Protein AF-A0A935QAK5-F1 (afdb_monomer_lite)

Radius of gyration: 20.71 Å; chains: 1; bounding box: 56×35×57 Å

Structure (mmCIF, N/CA/C/O backbone):
data_AF-A0A935QAK5-F1
#
_entry.id   AF-A0A935QAK5-F1
#
loop_
_atom_site.group_PDB
_atom_site.id
_atom_site.type_symbol
_atom_site.label_atom_id
_atom_site.label_alt_id
_atom_site.label_comp_id
_atom_site.label_asym_id
_atom_site.label_entity_id
_atom_site.label_seq_id
_atom_site.pdbx_PDB_ins_code
_atom_site.Cartn_x
_atom_site.Cartn_y
_atom_site.Cartn_z
_atom_site.occupancy
_atom_site.B_iso_or_equiv
_atom_site.auth_seq_id
_atom_site.auth_comp_id
_atom_site.auth_asym_id
_atom_site.auth_atom_id
_atom_site.pdbx_PDB_model_num
ATOM 1 N N . MET A 1 1 ? -36.484 -0.974 19.501 1.00 40.94 1 MET A N 1
ATOM 2 C CA . MET A 1 1 ? -35.757 -1.362 18.276 1.00 40.94 1 MET A CA 1
ATOM 3 C C . MET A 1 1 ? -34.476 -0.551 18.261 1.00 40.94 1 MET A C 1
ATOM 5 O O . MET A 1 1 ? -34.493 0.562 17.758 1.00 40.94 1 MET A O 1
ATOM 9 N N . GLY A 1 2 ? -33.426 -1.028 18.934 1.00 49.69 2 GLY A N 1
ATOM 10 C CA . GLY A 1 2 ? -32.127 -0.358 18.879 1.00 49.69 2 GLY A CA 1
ATOM 11 C C . GLY A 1 2 ? -31.528 -0.624 17.506 1.00 49.69 2 GLY A C 1
ATOM 12 O O . GLY A 1 2 ? -31.343 -1.787 17.151 1.00 49.69 2 GLY A O 1
ATOM 13 N N . GLY A 1 3 ? -31.336 0.422 16.702 1.00 68.75 3 GLY A N 1
ATOM 14 C CA . GLY A 1 3 ? -30.530 0.312 15.490 1.00 68.75 3 GLY A CA 1
ATOM 15 C C . GLY A 1 3 ? -29.119 -0.131 15.873 1.00 68.75 3 GLY A C 1
ATOM 16 O O . GLY A 1 3 ? -28.668 0.176 16.974 1.00 68.75 3 GLY A O 1
ATOM 17 N N . GLY A 1 4 ? -28.452 -0.883 14.996 1.00 81.31 4 GLY A N 1
ATOM 18 C CA . GLY A 1 4 ? -27.045 -1.239 15.196 1.00 81.31 4 GLY A CA 1
ATOM 19 C C . GLY A 1 4 ? -26.142 -0.003 15.338 1.00 81.31 4 GLY A C 1
ATOM 20 O O . GLY A 1 4 ? -26.621 1.129 15.194 1.00 81.31 4 GLY A O 1
ATOM 21 N N . PRO A 1 5 ? -24.839 -0.206 15.593 1.00 88.00 5 PRO A N 1
ATOM 22 C CA . PRO A 1 5 ? -23.915 0.899 15.799 1.00 88.00 5 PRO A CA 1
ATOM 23 C C . PRO A 1 5 ? -23.922 1.861 14.616 1.00 88.00 5 PRO A C 1
ATOM 25 O O . PRO A 1 5 ? -24.095 1.460 13.459 1.00 88.00 5 PRO A O 1
ATOM 28 N N . ARG A 1 6 ? -23.710 3.145 14.903 1.00 91.06 6 ARG A N 1
ATOM 29 C CA . ARG A 1 6 ? -23.475 4.139 13.859 1.00 91.06 6 ARG A CA 1
ATOM 30 C C . ARG A 1 6 ? -22.142 3.822 13.197 1.00 91.06 6 ARG A C 1
ATOM 32 O O . ARG A 1 6 ? -21.117 3.744 13.868 1.00 91.06 6 ARG A O 1
ATOM 39 N N . LEU A 1 7 ? -22.160 3.663 11.882 1.00 89.94 7 LEU A N 1
ATOM 40 C CA . LEU A 1 7 ? -20.965 3.360 11.111 1.00 89.94 7 LEU A CA 1
ATOM 41 C C . LEU A 1 7 ? -20.481 4.620 10.394 1.00 89.94 7 LEU A C 1
ATOM 43 O O . LEU A 1 7 ? -21.252 5.242 9.667 1.00 89.94 7 LEU A O 1
ATOM 47 N N . LEU A 1 8 ? -19.214 4.974 10.591 1.00 88.44 8 LEU A N 1
ATOM 48 C CA . LEU A 1 8 ? -18.536 6.086 9.927 1.00 88.44 8 LEU A CA 1
ATOM 49 C C . LEU A 1 8 ? -17.381 5.501 9.114 1.00 88.44 8 LEU A C 1
ATOM 51 O O . LEU A 1 8 ? -16.387 5.054 9.683 1.00 88.44 8 LEU A O 1
ATOM 55 N N . PHE A 1 9 ? -17.511 5.451 7.790 1.00 85.75 9 PHE A N 1
ATOM 56 C CA . PHE A 1 9 ? -16.506 4.834 6.920 1.00 85.75 9 PHE A CA 1
ATOM 57 C C . PHE A 1 9 ? -15.920 5.860 5.962 1.00 85.75 9 PHE A C 1
ATOM 59 O O . PHE A 1 9 ? -16.555 6.184 4.963 1.00 85.75 9 PHE A O 1
ATOM 66 N N . GLU A 1 10 ? -14.690 6.309 6.235 1.00 79.25 10 GLU A N 1
ATOM 67 C CA . GLU A 1 10 ? -13.974 7.274 5.380 1.00 79.25 10 GLU A CA 1
ATOM 68 C C . GLU A 1 10 ? -14.806 8.544 5.109 1.00 79.25 10 GLU A C 1
ATOM 70 O O . GLU A 1 10 ? -14.797 9.087 4.003 1.00 79.25 10 GLU A O 1
ATOM 75 N N . GLU A 1 11 ? -15.557 8.995 6.120 1.00 73.88 11 GLU A N 1
ATOM 76 C CA . GLU A 1 11 ? -16.398 10.188 6.020 1.00 73.88 11 GLU A CA 1
ATOM 77 C C . GLU A 1 11 ? -15.536 11.440 5.778 1.00 73.88 11 GLU A C 1
ATOM 79 O O . GLU A 1 11 ? -14.464 11.581 6.374 1.00 73.88 11 GLU A O 1
ATOM 84 N N . PRO A 1 12 ? -15.990 12.375 4.924 1.00 68.56 12 PRO A N 1
ATOM 85 C CA . PRO A 1 12 ? -15.243 13.594 4.626 1.00 68.56 12 PRO A CA 1
ATOM 86 C C . PRO A 1 12 ? -15.207 14.569 5.810 1.00 68.56 12 PRO A C 1
ATOM 88 O O . PRO A 1 12 ? -14.335 15.436 5.861 1.00 68.56 12 PRO A O 1
ATOM 91 N N . GLU A 1 13 ? -16.153 14.453 6.744 1.00 79.38 13 GLU A N 1
ATOM 92 C CA . GLU A 1 13 ? -16.217 15.280 7.945 1.00 79.38 13 GLU A CA 1
ATOM 93 C C . GLU A 1 13 ? -15.750 14.492 9.177 1.00 79.38 13 GLU A C 1
ATOM 95 O O . GLU A 1 13 ? -16.129 13.329 9.338 1.00 79.38 13 GLU A O 1
ATOM 100 N N . PRO A 1 14 ? -14.963 15.109 10.081 1.00 83.69 14 PRO A N 1
ATOM 101 C CA . PRO A 1 14 ? -14.577 14.455 11.322 1.00 83.69 14 PRO A CA 1
ATOM 102 C C . PRO A 1 14 ? -15.788 14.136 12.197 1.00 83.69 14 PRO A C 1
ATOM 104 O O . PRO A 1 14 ? -16.770 14.883 12.202 1.00 83.69 14 PRO A O 1
ATOM 107 N N . TYR A 1 15 ? -15.686 13.066 12.987 1.00 89.12 15 TYR A N 1
ATOM 108 C CA . TYR A 1 15 ? -16.754 12.668 13.898 1.00 89.12 15 TYR A CA 1
ATOM 109 C C . TYR A 1 15 ? -17.200 13.812 14.818 1.00 89.12 15 TYR A C 1
ATOM 111 O O . TYR A 1 15 ? -16.395 14.524 15.424 1.00 89.12 15 TYR A O 1
ATOM 119 N N . ARG A 1 16 ? -18.521 13.953 14.935 1.00 89.62 16 ARG A N 1
ATOM 120 C CA . ARG A 1 16 ? -19.190 14.813 15.906 1.00 89.62 16 ARG A CA 1
ATOM 121 C C . ARG A 1 16 ? -20.216 13.965 16.656 1.00 89.62 16 ARG A C 1
ATOM 123 O O . ARG A 1 16 ? -21.066 13.373 15.984 1.00 89.62 16 ARG A O 1
ATOM 130 N N . PRO A 1 17 ? -20.159 13.923 17.999 1.00 90.25 17 PRO A N 1
ATOM 131 C CA . PRO A 1 17 ? -21.141 13.197 18.789 1.00 90.25 17 PRO A CA 1
ATOM 132 C C . PRO A 1 17 ? -22.566 13.652 18.480 1.00 90.25 17 PRO A C 1
ATOM 134 O O . PRO A 1 17 ? -22.862 14.851 18.485 1.00 90.25 17 PRO A O 1
ATOM 137 N N . GLU A 1 18 ? -23.447 12.691 18.223 1.00 91.00 18 GLU A N 1
ATOM 138 C CA . GLU A 1 18 ? -24.881 12.907 18.056 1.00 91.00 18 GLU A CA 1
ATOM 139 C C . GLU A 1 18 ? -25.669 12.334 19.241 1.00 91.00 18 GLU A C 1
ATOM 141 O O . GLU A 1 18 ? -25.240 11.362 19.870 1.00 91.00 18 GLU A O 1
ATOM 146 N N . PRO A 1 19 ? -26.859 12.887 19.548 1.00 90.75 19 PRO A N 1
ATOM 147 C CA . PRO A 1 19 ? -27.743 12.297 20.545 1.00 90.75 19 PRO A CA 1
ATOM 148 C C . PRO A 1 19 ? -28.003 10.808 20.265 1.00 90.75 19 PRO A C 1
ATOM 150 O O . PRO A 1 19 ? -28.460 10.444 19.181 1.00 90.75 19 PRO A O 1
ATOM 153 N N . GLY A 1 20 ? -27.734 9.961 21.262 1.00 88.00 20 GLY A N 1
ATOM 154 C CA . GLY A 1 20 ? -27.922 8.510 21.187 1.00 88.00 20 GLY A CA 1
ATOM 155 C C . GLY A 1 20 ? -26.693 7.711 20.740 1.00 88.00 20 GLY A C 1
ATOM 156 O O . GLY A 1 20 ? -26.777 6.485 20.734 1.00 88.00 20 GLY A O 1
ATOM 157 N N . ASP A 1 21 ? -25.565 8.355 20.407 1.00 90.88 21 ASP A N 1
ATOM 158 C CA . ASP A 1 21 ? -24.312 7.652 20.078 1.00 90.88 21 ASP A CA 1
ATOM 159 C C . ASP A 1 21 ? -23.815 6.774 21.238 1.00 90.88 21 ASP A C 1
ATOM 161 O O . ASP A 1 21 ? -23.452 5.623 21.000 1.00 90.88 21 ASP A O 1
ATOM 165 N N . ASP A 1 22 ? -23.930 7.246 22.483 1.00 86.75 22 ASP A N 1
ATOM 166 C CA . ASP A 1 22 ? -23.567 6.472 23.682 1.00 86.75 22 ASP A CA 1
ATOM 167 C C . ASP A 1 22 ? -24.429 5.208 23.863 1.00 86.75 22 ASP A C 1
ATOM 169 O O . ASP A 1 22 ? -23.964 4.197 24.383 1.00 86.75 22 ASP A O 1
ATOM 173 N N . GLU A 1 23 ? -25.696 5.243 23.432 1.00 88.88 23 GLU A N 1
ATOM 174 C CA . GLU A 1 23 ? -26.630 4.118 23.586 1.00 88.88 23 GLU A CA 1
ATOM 175 C C . GLU A 1 23 ? -26.511 3.092 22.451 1.00 88.88 23 GLU A C 1
ATOM 177 O O . GLU A 1 23 ? -26.696 1.895 22.679 1.00 88.88 23 GLU A O 1
ATOM 182 N N . ARG A 1 24 ? -26.235 3.544 21.217 1.00 90.06 24 ARG A N 1
ATOM 183 C CA . ARG A 1 24 ? -26.148 2.672 20.028 1.00 90.06 24 ARG A CA 1
ATOM 184 C C . ARG A 1 24 ? -24.729 2.192 19.716 1.00 90.06 24 ARG A C 1
ATOM 186 O O . ARG A 1 24 ? -24.581 1.197 19.010 1.00 90.06 24 ARG A O 1
ATOM 193 N N . GLY A 1 25 ? -23.707 2.881 20.224 1.00 91.56 25 GLY A N 1
ATOM 194 C CA . GLY A 1 25 ? -22.302 2.674 19.883 1.00 91.56 25 GLY A CA 1
ATOM 195 C C . GLY A 1 25 ? -21.918 3.274 18.525 1.00 91.56 25 GLY A C 1
ATOM 196 O O . GLY A 1 25 ? -22.749 3.432 17.624 1.00 91.56 25 GLY A O 1
ATOM 197 N N . VAL A 1 26 ? -20.633 3.591 18.358 1.00 93.62 26 VAL A N 1
ATOM 198 C CA . VAL A 1 26 ? -20.077 4.163 17.122 1.00 93.62 26 VAL A CA 1
ATOM 199 C C . VAL A 1 26 ? -18.856 3.362 16.686 1.00 93.62 26 VAL A C 1
ATOM 201 O O . VAL A 1 26 ? -17.947 3.124 17.476 1.00 93.62 26 VAL A O 1
ATOM 204 N N . LEU A 1 27 ? -18.812 2.980 15.409 1.00 92.44 27 LEU A N 1
ATOM 205 C CA . LEU A 1 27 ? -17.628 2.416 14.768 1.00 92.44 27 LEU A CA 1
ATOM 206 C C . LEU A 1 27 ? -17.145 3.377 13.684 1.00 92.44 27 LEU A C 1
ATOM 208 O O . LEU A 1 27 ? -17.854 3.623 12.707 1.00 92.44 27 LEU A O 1
ATOM 212 N N . ALA A 1 28 ? -15.924 3.884 13.844 1.00 92.19 28 ALA A N 1
ATOM 213 C CA . ALA A 1 28 ? -15.282 4.758 12.875 1.00 92.19 28 ALA A CA 1
ATOM 214 C C . ALA A 1 28 ? -14.082 4.069 12.216 1.00 92.19 28 ALA A C 1
ATOM 216 O O . ALA A 1 28 ? -13.175 3.588 12.892 1.00 92.19 28 ALA A O 1
ATOM 217 N N . LYS A 1 29 ? -14.060 4.059 10.882 1.00 90.94 29 LYS A N 1
ATOM 218 C CA . LYS A 1 29 ? -12.900 3.696 10.069 1.00 90.94 29 LYS A CA 1
ATOM 219 C C . LYS A 1 29 ? -12.366 4.956 9.400 1.00 90.94 29 LYS A C 1
ATOM 221 O O . LYS A 1 29 ? -13.040 5.547 8.555 1.00 90.94 29 LYS A O 1
ATOM 226 N N . VAL A 1 30 ? -11.130 5.308 9.733 1.00 87.81 30 VAL A N 1
ATOM 227 C CA . VAL A 1 30 ? -10.440 6.502 9.232 1.00 87.81 30 VAL A CA 1
ATOM 228 C C . VAL A 1 30 ? -9.147 6.077 8.536 1.00 87.81 30 VAL A C 1
ATOM 230 O O . VAL A 1 30 ? -8.452 5.177 9.011 1.00 87.81 30 VAL A O 1
ATOM 233 N N . VAL A 1 31 ? -8.832 6.686 7.391 1.00 85.00 31 VAL A N 1
ATOM 234 C CA . VAL A 1 31 ? -7.566 6.455 6.680 1.00 85.00 31 VAL A CA 1
ATOM 235 C C . VAL A 1 31 ? -6.588 7.541 7.086 1.00 85.00 31 VAL A C 1
ATOM 237 O O . VAL A 1 31 ? -6.599 8.629 6.531 1.00 85.00 31 VAL A O 1
ATOM 240 N N . ILE A 1 32 ? -5.714 7.220 8.031 1.00 77.88 32 ILE A N 1
ATOM 241 C CA . ILE A 1 32 ? -4.827 8.212 8.629 1.00 77.88 32 ILE A CA 1
ATOM 242 C C . ILE A 1 32 ? -3.697 8.572 7.665 1.00 77.88 32 ILE A C 1
ATOM 244 O O . ILE A 1 32 ? -2.878 7.726 7.294 1.00 77.88 32 ILE A O 1
ATOM 248 N N . ASN A 1 33 ? -3.616 9.852 7.306 1.00 75.25 33 ASN A N 1
ATOM 249 C CA . ASN A 1 33 ? -2.393 10.453 6.792 1.00 75.25 33 ASN A CA 1
ATOM 250 C C . ASN A 1 33 ? -1.660 11.156 7.952 1.00 75.25 33 ASN A C 1
ATOM 252 O O . ASN A 1 33 ? -2.140 12.198 8.413 1.00 75.25 33 ASN A O 1
ATOM 256 N N . PRO A 1 34 ? -0.512 10.624 8.423 1.00 66.62 34 PRO A N 1
ATOM 257 C CA . PRO A 1 34 ? 0.163 11.107 9.632 1.00 66.62 34 PRO A CA 1
ATOM 258 C C . PRO A 1 34 ? 0.506 12.601 9.629 1.00 66.62 34 PRO A C 1
ATOM 260 O O . PRO A 1 34 ? 0.624 13.205 10.692 1.00 66.62 34 PRO A O 1
ATOM 263 N N . ASP A 1 35 ? 0.663 13.198 8.444 1.00 65.50 35 ASP A N 1
ATOM 264 C CA . ASP A 1 35 ? 1.066 14.598 8.297 1.00 65.50 35 ASP A CA 1
ATOM 265 C C . ASP A 1 35 ? -0.112 15.582 8.318 1.00 65.50 35 ASP A C 1
ATOM 267 O O . ASP A 1 35 ? 0.098 16.783 8.496 1.00 65.50 35 ASP A O 1
ATOM 271 N N . THR A 1 36 ? -1.342 15.115 8.080 1.00 64.25 36 THR A N 1
ATOM 272 C CA . THR A 1 36 ? -2.464 16.013 7.756 1.00 64.25 36 THR A CA 1
ATOM 273 C C . THR A 1 36 ? -3.727 15.783 8.566 1.00 64.25 36 THR A C 1
ATOM 275 O O . THR A 1 36 ? -4.591 16.656 8.555 1.00 64.25 36 THR A O 1
ATOM 278 N N . GLU A 1 37 ? -3.875 14.642 9.239 1.00 71.62 37 GLU A N 1
ATOM 279 C CA . GLU A 1 37 ? -5.121 14.338 9.942 1.00 71.62 37 GLU A CA 1
ATOM 280 C C . GLU A 1 37 ? -5.105 14.760 11.411 1.00 71.62 37 GLU A C 1
ATOM 282 O O . GLU A 1 37 ? -4.231 14.377 12.191 1.00 71.62 37 GLU A O 1
ATOM 287 N N . ASP A 1 38 ? -6.121 15.535 11.794 1.00 80.19 38 ASP A N 1
ATOM 288 C CA . ASP A 1 38 ? -6.443 15.792 13.191 1.00 80.19 38 ASP A CA 1
ATOM 289 C C . ASP A 1 38 ? -7.273 14.632 13.746 1.00 80.19 38 ASP A C 1
ATOM 291 O O . ASP A 1 38 ? -8.444 14.459 13.408 1.00 80.19 38 ASP A O 1
ATOM 295 N N . LEU A 1 39 ? -6.652 13.841 14.618 1.00 85.62 39 LEU A N 1
ATOM 296 C CA . LEU A 1 39 ? -7.296 12.696 15.257 1.00 85.62 39 LEU A CA 1
ATOM 297 C C . LEU A 1 39 ? -8.021 13.049 16.550 1.00 85.62 39 LEU A C 1
ATOM 299 O O . LEU A 1 39 ? -8.674 12.176 17.116 1.00 85.62 39 LEU A O 1
ATOM 303 N N . THR A 1 40 ? -7.946 14.303 17.010 1.00 86.69 40 THR A N 1
ATOM 304 C CA . THR A 1 40 ? -8.637 14.782 18.220 1.00 86.69 40 THR A CA 1
ATOM 305 C C . THR A 1 40 ? -10.104 14.330 18.295 1.00 86.69 40 THR A C 1
ATOM 307 O O . THR A 1 40 ? -10.517 13.876 19.367 1.00 86.69 40 THR A O 1
ATOM 310 N N . PRO A 1 41 ? -10.885 14.339 17.193 1.00 89.06 41 PRO A N 1
ATOM 311 C CA . PRO A 1 41 ? -12.272 13.871 17.197 1.00 89.06 41 PRO A CA 1
ATOM 312 C C . PRO A 1 41 ? -12.458 12.381 17.504 1.00 89.06 41 PRO A C 1
ATOM 314 O O . PRO A 1 41 ? -13.576 11.974 17.772 1.00 89.06 41 PRO A O 1
ATOM 317 N N . TYR A 1 42 ? -11.406 11.565 17.484 1.00 89.56 42 TYR A N 1
ATOM 318 C CA . TYR A 1 42 ? -11.486 10.115 17.696 1.00 89.56 42 TYR A CA 1
ATOM 319 C C . TYR A 1 42 ? -10.775 9.650 18.974 1.00 89.56 42 TYR A C 1
ATOM 321 O O . TYR A 1 42 ? -10.951 8.511 19.396 1.00 89.56 42 TYR A O 1
ATOM 329 N N . LEU A 1 43 ? -9.996 10.514 19.638 1.00 90.00 43 LEU A N 1
ATOM 330 C CA . LEU A 1 43 ? -9.187 10.117 20.804 1.00 90.00 43 LEU A CA 1
ATOM 331 C C . LEU A 1 43 ? -10.015 9.669 22.016 1.00 90.00 43 LEU A C 1
ATOM 333 O O . LEU A 1 43 ? -9.497 8.967 22.883 1.00 90.00 43 LEU A O 1
ATOM 337 N N . HIS A 1 44 ? -11.284 10.067 22.075 1.00 89.50 44 HIS A N 1
ATOM 338 C CA . HIS A 1 44 ? -12.200 9.742 23.166 1.00 89.50 44 HIS A CA 1
ATOM 339 C C . HIS A 1 44 ? -12.941 8.410 22.981 1.00 89.50 44 HIS A C 1
ATOM 341 O O . HIS A 1 44 ? -13.730 8.053 23.846 1.00 89.50 44 HIS A O 1
ATOM 347 N N . PHE A 1 45 ? -12.712 7.691 21.878 1.00 93.69 45 PHE A N 1
ATOM 348 C CA . PHE A 1 45 ? -13.268 6.351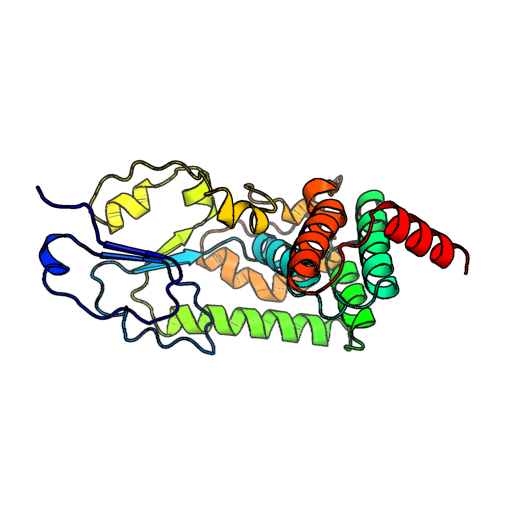 21.696 1.00 93.69 45 PHE A CA 1
ATOM 349 C C . PHE A 1 45 ? -12.698 5.397 22.753 1.00 93.69 45 PHE A C 1
ATOM 351 O O . PHE A 1 45 ? -11.494 5.434 23.036 1.00 93.69 45 PHE A O 1
ATOM 358 N N . ASP A 1 46 ? -13.553 4.522 23.291 1.00 94.44 46 ASP A N 1
ATOM 359 C CA . ASP A 1 46 ? -13.178 3.529 24.307 1.00 94.44 46 ASP A CA 1
ATOM 360 C C . ASP A 1 46 ? -12.123 2.547 23.782 1.00 94.44 46 ASP A C 1
ATOM 362 O O . ASP A 1 46 ? -11.165 2.208 24.476 1.00 94.44 46 ASP A O 1
ATOM 366 N N . HIS A 1 47 ? -12.268 2.150 22.515 1.00 95.62 47 HIS A N 1
ATOM 367 C CA . HIS A 1 47 ? -11.353 1.259 21.813 1.00 95.62 47 HIS A CA 1
ATOM 368 C C . HIS A 1 47 ? -10.786 1.948 20.573 1.00 95.62 47 HIS A C 1
ATOM 370 O O . HIS A 1 47 ? -11.521 2.504 19.755 1.00 95.62 47 HIS A O 1
ATOM 376 N N . LYS A 1 48 ? -9.464 1.882 20.414 1.00 95.44 48 LYS A N 1
ATOM 377 C CA . LYS A 1 48 ? -8.717 2.486 19.307 1.00 95.44 48 LYS A CA 1
ATOM 378 C C . LYS A 1 48 ? -7.814 1.428 18.707 1.00 95.44 48 LYS A C 1
ATOM 380 O O . LYS A 1 48 ? -6.913 0.939 19.375 1.00 95.44 48 LYS A O 1
ATOM 385 N N . ILE A 1 49 ? -8.062 1.070 17.453 1.00 94.94 49 ILE A N 1
ATOM 386 C CA . ILE A 1 49 ? -7.316 0.025 16.749 1.00 94.94 49 ILE A CA 1
ATOM 387 C C . ILE A 1 49 ? -6.533 0.676 15.616 1.00 94.94 49 ILE A C 1
ATOM 389 O O . ILE A 1 49 ? -7.095 1.418 14.810 1.00 94.94 49 ILE A O 1
ATOM 393 N N . ALA A 1 50 ? -5.246 0.368 15.527 1.00 92.56 50 ALA A N 1
ATOM 394 C CA . ALA A 1 50 ? -4.407 0.727 14.396 1.00 92.56 50 ALA A CA 1
ATOM 395 C C . ALA A 1 50 ? -4.043 -0.540 13.620 1.00 92.56 50 ALA A C 1
ATOM 397 O O . ALA A 1 50 ? -3.399 -1.443 14.151 1.00 92.56 50 ALA A O 1
ATOM 398 N N . ILE A 1 51 ? -4.454 -0.619 12.352 1.00 92.06 51 ILE A N 1
ATOM 399 C CA . ILE A 1 51 ? -4.095 -1.758 11.506 1.00 92.06 51 ILE A CA 1
ATOM 400 C C . ILE A 1 51 ? -2.644 -1.610 11.049 1.00 92.06 51 ILE A C 1
ATOM 402 O O . ILE A 1 51 ? -2.307 -0.687 10.304 1.00 92.06 51 ILE A O 1
ATOM 406 N N . VAL A 1 52 ? -1.800 -2.551 11.462 1.00 91.88 52 VAL A N 1
ATOM 407 C CA . VAL A 1 52 ? -0.431 -2.709 10.961 1.00 91.88 52 VAL A CA 1
ATOM 408 C C . VAL A 1 52 ? -0.406 -3.795 9.895 1.00 91.88 52 VAL A C 1
ATOM 410 O O . VAL A 1 52 ? -1.169 -4.753 9.949 1.00 91.88 52 VAL A O 1
ATOM 413 N N . ARG A 1 53 ? 0.476 -3.663 8.911 1.00 91.94 53 ARG A N 1
ATOM 414 C CA . ARG A 1 53 ? 0.664 -4.649 7.842 1.00 91.94 53 ARG A CA 1
ATOM 415 C C . ARG A 1 53 ? 2.153 -4.846 7.620 1.00 91.94 53 ARG A C 1
ATOM 417 O O . ARG A 1 53 ? 2.915 -3.910 7.871 1.00 91.94 53 ARG A O 1
ATOM 424 N N . ASP A 1 54 ? 2.562 -6.010 7.118 1.00 94.38 54 ASP A N 1
ATOM 425 C CA . ASP A 1 54 ? 3.957 -6.236 6.743 1.00 94.38 54 ASP A CA 1
ATOM 426 C C . ASP A 1 54 ? 4.447 -5.086 5.827 1.00 94.38 54 ASP A C 1
ATOM 428 O O . ASP A 1 54 ? 3.853 -4.837 4.763 1.00 94.38 54 ASP A O 1
ATOM 432 N N . PRO A 1 55 ? 5.492 -4.331 6.223 1.00 94.75 55 PRO A N 1
ATOM 433 C CA . PRO A 1 55 ? 5.966 -3.175 5.468 1.00 94.75 55 PRO A CA 1
ATOM 434 C C . PRO A 1 55 ? 6.465 -3.555 4.067 1.00 94.75 55 PRO A C 1
ATOM 436 O O . PRO A 1 55 ? 6.399 -2.731 3.155 1.00 94.75 55 PRO A O 1
ATOM 439 N N . ARG A 1 56 ? 6.893 -4.806 3.850 1.00 96.31 56 ARG A N 1
ATOM 440 C CA . ARG A 1 56 ? 7.373 -5.307 2.553 1.00 96.31 56 ARG A CA 1
ATOM 441 C C . ARG A 1 56 ? 6.219 -5.484 1.564 1.00 96.31 56 ARG A C 1
ATOM 443 O O . ARG A 1 56 ? 6.288 -5.001 0.434 1.00 96.31 56 ARG A O 1
ATOM 450 N N . ASP A 1 57 ? 5.117 -6.096 2.002 1.00 94.75 57 ASP A N 1
ATOM 451 C CA . ASP A 1 57 ? 3.893 -6.210 1.192 1.00 94.75 57 ASP A CA 1
ATOM 452 C C . ASP A 1 57 ? 3.196 -4.852 1.016 1.00 94.75 57 ASP A C 1
ATOM 454 O O . ASP A 1 57 ? 2.601 -4.564 -0.034 1.00 94.75 57 ASP A O 1
ATOM 458 N N . THR A 1 58 ? 3.282 -3.999 2.039 1.00 93.25 58 THR A N 1
ATOM 459 C CA . THR A 1 58 ? 2.755 -2.632 2.015 1.00 93.25 58 THR A CA 1
ATOM 460 C C . THR A 1 58 ? 3.484 -1.777 0.986 1.00 93.25 58 THR A C 1
ATOM 462 O O . THR A 1 58 ? 2.814 -1.101 0.205 1.00 93.25 58 THR A O 1
ATOM 465 N N . LEU A 1 59 ? 4.818 -1.855 0.916 1.00 95.62 59 LEU A N 1
ATOM 466 C CA . LEU A 1 59 ? 5.633 -1.169 -0.088 1.00 95.62 59 LEU A CA 1
ATOM 467 C C . LEU A 1 59 ? 5.137 -1.468 -1.506 1.00 95.62 59 LEU A C 1
ATOM 469 O O . LEU A 1 59 ? 4.827 -0.545 -2.256 1.00 95.62 59 LEU A O 1
ATOM 473 N N . ILE A 1 60 ? 5.005 -2.748 -1.862 1.00 96.00 60 ILE A N 1
ATOM 474 C CA . ILE A 1 60 ? 4.576 -3.158 -3.210 1.00 96.00 60 ILE A CA 1
ATOM 475 C C . ILE A 1 60 ? 3.145 -2.708 -3.479 1.00 96.00 60 ILE A C 1
ATOM 477 O O . ILE A 1 60 ? 2.846 -2.182 -4.549 1.00 96.00 60 ILE A O 1
ATOM 481 N N . SER A 1 61 ? 2.251 -2.883 -2.505 1.00 93.12 61 SER A N 1
ATOM 482 C CA . SER A 1 61 ? 0.847 -2.495 -2.656 1.00 93.12 61 SER A CA 1
ATOM 483 C C . SER A 1 61 ? 0.702 -0.985 -2.877 1.00 93.12 61 SER A C 1
ATOM 485 O O . SER A 1 61 ? -0.021 -0.572 -3.785 1.00 93.12 61 SER A O 1
ATOM 487 N N . ARG A 1 62 ? 1.418 -0.165 -2.094 1.00 92.19 62 ARG A N 1
ATOM 488 C CA . ARG A 1 62 ? 1.428 1.301 -2.220 1.00 92.19 62 ARG A CA 1
ATOM 489 C C . ARG A 1 62 ? 2.078 1.748 -3.520 1.00 92.19 62 ARG A C 1
ATOM 491 O O . ARG A 1 62 ? 1.514 2.605 -4.192 1.00 92.19 62 ARG A O 1
ATOM 498 N N . LEU A 1 63 ? 3.203 1.143 -3.902 1.00 94.94 63 LEU A N 1
ATOM 499 C CA . LEU A 1 63 ? 3.878 1.426 -5.165 1.00 94.94 63 LEU A CA 1
ATOM 500 C C . LEU A 1 63 ? 2.943 1.147 -6.346 1.00 94.94 63 LEU A C 1
ATOM 502 O O . LEU A 1 63 ? 2.663 2.059 -7.115 1.00 94.94 63 LEU A O 1
ATOM 506 N N . MET A 1 64 ? 2.380 -0.062 -6.439 1.00 95.44 64 MET A N 1
ATOM 507 C CA . MET A 1 64 ? 1.495 -0.463 -7.540 1.00 95.44 64 MET A CA 1
ATOM 508 C C . MET A 1 64 ? 0.210 0.370 -7.611 1.00 95.44 64 MET A C 1
ATOM 510 O O . MET A 1 64 ? -0.223 0.764 -8.695 1.00 95.44 64 MET A O 1
ATOM 514 N N . TYR A 1 65 ? -0.411 0.655 -6.464 1.00 93.31 65 TYR A N 1
ATOM 515 C CA . TYR A 1 65 ? -1.592 1.515 -6.425 1.00 93.31 65 TYR A CA 1
ATOM 516 C C . TYR A 1 65 ? -1.250 2.968 -6.791 1.00 93.31 65 TYR A C 1
ATOM 518 O O . TYR A 1 65 ? -1.997 3.606 -7.533 1.00 93.31 65 TYR A O 1
ATOM 526 N N . GLY A 1 66 ? -0.099 3.468 -6.333 1.00 91.81 66 GLY A N 1
ATOM 527 C CA . GLY A 1 66 ? 0.409 4.805 -6.624 1.00 91.81 66 GLY A CA 1
ATOM 528 C C . GLY A 1 66 ? 0.696 5.020 -8.107 1.00 91.81 66 GLY A C 1
ATOM 529 O O . GLY A 1 66 ? 0.158 5.956 -8.693 1.00 91.81 66 GLY A O 1
ATOM 530 N N . ILE A 1 67 ? 1.465 4.124 -8.736 1.00 93.44 67 ILE A N 1
ATOM 531 C CA . ILE A 1 67 ? 1.791 4.223 -10.168 1.00 93.44 67 ILE A CA 1
ATOM 532 C C . ILE A 1 67 ? 0.557 4.079 -11.063 1.00 93.44 67 ILE A C 1
ATOM 534 O O . ILE A 1 67 ? 0.560 4.612 -12.166 1.00 93.44 67 ILE A O 1
ATOM 538 N N . GLY A 1 68 ? -0.483 3.366 -10.611 1.00 91.12 68 GLY A N 1
ATOM 539 C CA . GLY A 1 68 ? -1.721 3.159 -11.361 1.00 91.12 68 GLY A CA 1
ATOM 540 C C . GLY A 1 68 ? -2.757 4.260 -11.133 1.00 91.12 68 GLY A C 1
ATOM 541 O O . GLY A 1 68 ? -3.063 5.038 -12.031 1.00 91.12 68 GLY A O 1
ATOM 542 N N . TYR A 1 69 ? -3.328 4.329 -9.930 1.00 87.88 69 TYR A N 1
ATOM 543 C CA . TYR A 1 69 ? -4.479 5.191 -9.634 1.00 87.88 69 TYR A CA 1
ATOM 544 C C . TYR A 1 69 ? -4.092 6.651 -9.351 1.00 87.88 69 TYR A C 1
ATOM 546 O O . TYR A 1 69 ? -4.848 7.574 -9.666 1.00 87.88 69 TYR A O 1
ATOM 554 N N . HIS A 1 70 ? -2.906 6.867 -8.778 1.00 85.12 70 HIS A N 1
ATOM 555 C CA . HIS A 1 70 ? -2.332 8.195 -8.526 1.00 85.12 70 HIS A CA 1
ATOM 556 C C . HIS A 1 70 ? -1.234 8.554 -9.532 1.00 85.12 70 HIS A C 1
ATOM 558 O O . HIS A 1 70 ? -0.391 9.408 -9.254 1.00 85.12 70 HIS A O 1
ATOM 564 N N . SER A 1 71 ? -1.247 7.898 -10.695 1.00 81.62 71 SER A N 1
ATOM 565 C CA . SER A 1 71 ? -0.214 8.056 -11.706 1.00 81.62 71 SER A CA 1
ATOM 566 C C . SER A 1 71 ? -0.073 9.524 -12.118 1.00 81.62 71 SER A C 1
ATOM 568 O O . SER A 1 71 ? -1.048 10.114 -12.590 1.00 81.62 71 SER A O 1
ATOM 570 N N . PRO A 1 72 ? 1.120 10.131 -12.008 1.00 76.56 72 PRO A N 1
ATOM 571 C CA . PRO A 1 72 ? 1.332 11.510 -12.443 1.00 76.56 72 PRO A CA 1
ATOM 572 C C . PRO A 1 72 ? 1.339 11.651 -13.974 1.00 76.56 72 PRO A C 1
ATOM 574 O O . PRO A 1 72 ? 1.369 12.766 -14.490 1.00 76.56 72 PRO A O 1
ATOM 577 N N . TYR A 1 73 ? 1.322 10.530 -14.698 1.00 81.25 73 TYR A N 1
ATOM 578 C CA . TYR A 1 73 ? 1.330 10.458 -16.155 1.00 81.25 73 TYR A CA 1
ATOM 579 C C . TYR A 1 73 ? 0.074 9.789 -16.727 1.00 81.25 73 TYR A C 1
ATOM 581 O O . TYR A 1 73 ? 0.050 9.418 -17.900 1.00 81.25 73 TYR A O 1
ATOM 589 N N . ASP A 1 74 ? -1.016 9.712 -15.955 1.00 79.38 74 ASP A N 1
ATOM 590 C CA . ASP A 1 74 ? -2.318 9.212 -16.418 1.00 79.38 74 ASP A CA 1
ATOM 591 C C . ASP A 1 74 ? -2.912 10.019 -17.584 1.00 79.38 74 ASP A C 1
ATOM 593 O O . ASP A 1 74 ? -3.904 9.604 -18.168 1.00 79.38 74 ASP A O 1
ATOM 597 N N . ARG A 1 75 ? -2.331 11.145 -17.996 1.00 83.44 75 ARG A N 1
ATOM 598 C CA . ARG A 1 75 ? -2.772 11.909 -19.177 1.00 83.44 75 ARG A CA 1
ATOM 599 C C . ARG A 1 75 ? -1.910 11.698 -20.421 1.00 83.44 75 ARG A C 1
ATOM 601 O O . ARG A 1 75 ? -2.298 12.153 -21.490 1.00 83.44 75 ARG A O 1
ATOM 608 N N . ASP A 1 76 ? -0.777 11.010 -20.298 1.00 88.31 76 ASP A N 1
ATOM 609 C CA . ASP A 1 76 ? 0.178 10.788 -21.386 1.00 88.31 76 ASP A CA 1
ATOM 610 C C . ASP A 1 76 ? 0.226 9.305 -21.767 1.00 88.31 76 ASP A C 1
ATOM 612 O O . ASP A 1 76 ? 0.813 8.471 -21.077 1.00 88.31 76 ASP A O 1
ATOM 616 N N . ASP A 1 77 ? -0.378 8.976 -22.907 1.00 88.12 77 ASP A N 1
ATOM 617 C CA . ASP A 1 77 ? -0.463 7.603 -23.411 1.00 88.12 77 ASP A CA 1
ATOM 618 C C . ASP A 1 77 ? 0.901 6.957 -23.635 1.00 88.12 77 ASP A C 1
ATOM 620 O O . ASP A 1 77 ? 1.038 5.746 -23.461 1.00 88.12 77 ASP A O 1
ATOM 624 N N . ARG A 1 78 ? 1.931 7.742 -23.971 1.00 89.75 78 ARG A N 1
ATOM 625 C CA . ARG A 1 78 ? 3.281 7.205 -24.161 1.00 89.75 78 ARG A CA 1
ATOM 626 C C . ARG A 1 78 ? 3.891 6.803 -22.830 1.00 89.75 78 ARG A C 1
ATOM 628 O O . ARG A 1 78 ? 4.528 5.760 -22.756 1.00 89.75 78 ARG A O 1
ATOM 635 N N . GLN A 1 79 ? 3.699 7.596 -21.780 1.00 91.69 79 GLN A N 1
ATOM 636 C CA . GLN A 1 79 ? 4.201 7.253 -20.448 1.00 91.69 79 GLN A CA 1
ATOM 637 C C . GLN A 1 79 ? 3.428 6.090 -19.823 1.00 91.69 79 GLN A C 1
ATOM 639 O O . GLN A 1 79 ? 4.049 5.180 -19.274 1.00 91.69 79 GLN A O 1
ATOM 644 N N . VAL A 1 80 ? 2.101 6.046 -19.994 1.00 92.00 80 VAL A N 1
ATOM 645 C CA . VAL A 1 80 ? 1.295 4.884 -19.583 1.00 92.00 80 VAL A CA 1
ATOM 646 C C . VAL A 1 80 ? 1.754 3.621 -20.314 1.00 92.00 80 VAL A C 1
ATOM 648 O O . VAL A 1 80 ? 1.959 2.591 -19.673 1.00 92.00 80 VAL A O 1
ATOM 651 N N . ALA A 1 81 ? 1.985 3.690 -21.629 1.00 92.50 81 ALA A N 1
ATOM 652 C CA . ALA A 1 81 ? 2.496 2.558 -22.400 1.00 92.50 81 ALA A CA 1
ATOM 653 C C . ALA A 1 81 ? 3.904 2.130 -21.955 1.00 92.50 81 ALA A C 1
ATOM 655 O O . ALA A 1 81 ? 4.176 0.934 -21.865 1.00 92.50 81 ALA A O 1
ATOM 656 N N . ARG A 1 82 ? 4.781 3.083 -21.610 1.00 94.44 82 ARG A N 1
ATOM 657 C CA . ARG A 1 82 ? 6.121 2.803 -21.069 1.00 94.44 82 ARG A CA 1
ATOM 658 C C . ARG A 1 82 ? 6.065 2.041 -19.751 1.00 94.44 82 ARG A C 1
ATOM 660 O O . ARG A 1 82 ? 6.778 1.050 -19.610 1.00 94.44 82 ARG A O 1
ATOM 667 N N . MET A 1 83 ? 5.225 2.475 -18.810 1.00 96.00 83 MET A N 1
ATOM 668 C CA . MET A 1 83 ? 5.042 1.774 -17.535 1.00 96.00 83 MET A CA 1
ATOM 669 C C . MET A 1 83 ? 4.400 0.399 -17.734 1.00 96.00 83 MET A C 1
ATOM 671 O O . MET A 1 83 ? 4.907 -0.591 -17.213 1.00 96.00 83 MET A O 1
ATOM 675 N N . TYR A 1 84 ? 3.354 0.301 -18.561 1.00 95.69 84 TYR A N 1
ATOM 676 C CA . TYR A 1 84 ? 2.734 -0.984 -18.890 1.00 95.69 84 TYR A CA 1
ATOM 677 C C . TYR A 1 84 ? 3.744 -1.970 -19.501 1.00 95.69 84 TYR A C 1
ATOM 679 O O . TYR A 1 84 ? 3.834 -3.116 -19.065 1.00 95.69 84 TYR A O 1
ATOM 687 N N . GLY A 1 85 ? 4.555 -1.517 -20.463 1.00 96.31 85 GLY A N 1
ATOM 688 C CA . GLY A 1 85 ? 5.619 -2.320 -21.066 1.00 96.31 85 GLY A CA 1
ATOM 689 C C . GLY A 1 85 ? 6.689 -2.741 -20.058 1.00 96.31 85 GLY A C 1
ATOM 690 O O . GLY A 1 85 ? 7.097 -3.901 -20.050 1.00 96.31 85 GLY A O 1
ATOM 691 N N . PHE A 1 86 ? 7.102 -1.841 -19.159 1.00 97.38 86 PHE A N 1
ATOM 692 C CA . PHE A 1 86 ? 8.042 -2.179 -18.089 1.00 97.38 86 PHE A CA 1
ATOM 693 C C . PHE A 1 86 ? 7.492 -3.270 -17.164 1.00 97.38 86 PHE A C 1
ATOM 695 O O . PHE A 1 86 ? 8.201 -4.235 -16.896 1.00 97.38 86 PHE A O 1
ATOM 702 N N . LEU A 1 87 ? 6.232 -3.169 -16.729 1.00 97.56 87 LEU A N 1
ATOM 703 C CA . LEU A 1 87 ? 5.602 -4.180 -15.873 1.00 97.56 87 LEU A CA 1
ATOM 704 C C . LEU A 1 87 ? 5.536 -5.552 -16.558 1.00 97.56 87 LEU A C 1
ATOM 706 O O . LEU A 1 87 ? 5.825 -6.560 -15.924 1.00 97.56 87 LEU A O 1
ATOM 710 N N . ARG A 1 88 ? 5.255 -5.600 -17.865 1.00 97.31 88 ARG A N 1
ATOM 711 C CA . ARG A 1 88 ? 5.291 -6.860 -18.627 1.00 97.31 88 ARG A CA 1
ATOM 712 C C . ARG A 1 88 ? 6.693 -7.460 -18.730 1.00 97.31 88 ARG A C 1
ATOM 714 O O . ARG A 1 88 ? 6.840 -8.677 -18.693 1.00 97.31 88 ARG A O 1
ATOM 721 N N . ARG A 1 89 ? 7.730 -6.626 -18.853 1.00 97.19 89 ARG A N 1
ATOM 722 C CA . ARG A 1 89 ? 9.119 -7.106 -18.801 1.00 97.19 89 ARG A CA 1
ATOM 723 C C . ARG A 1 89 ? 9.497 -7.594 -17.408 1.00 97.19 89 ARG A C 1
ATOM 725 O O . ARG A 1 89 ? 10.155 -8.618 -17.307 1.00 97.19 89 ARG A O 1
ATOM 732 N N . LEU A 1 90 ? 9.063 -6.896 -16.358 1.00 96.94 90 LEU A N 1
ATOM 733 C CA . LEU A 1 90 ? 9.250 -7.312 -14.967 1.00 96.94 90 LEU A CA 1
ATOM 734 C C . LEU A 1 90 ? 8.646 -8.708 -14.730 1.00 96.94 90 LEU A C 1
ATOM 736 O O . LEU A 1 90 ? 9.338 -9.584 -14.217 1.00 96.94 90 LEU A O 1
ATOM 740 N N . GLU A 1 91 ? 7.414 -8.942 -15.191 1.00 97.25 91 GLU A N 1
ATOM 741 C CA . GLU A 1 91 ? 6.731 -10.247 -15.133 1.00 97.25 91 GLU A CA 1
ATOM 742 C C . GLU A 1 91 ? 7.498 -11.371 -15.845 1.00 97.25 91 GLU A C 1
ATOM 744 O O . GLU A 1 91 ? 7.494 -12.506 -15.377 1.00 97.25 91 GLU A O 1
ATOM 749 N N . ALA A 1 92 ? 8.152 -11.061 -16.968 1.00 96.25 92 ALA A N 1
ATOM 750 C CA . ALA A 1 92 ? 8.882 -12.022 -17.796 1.00 96.25 92 ALA A CA 1
ATOM 751 C C . ALA A 1 92 ? 10.377 -12.148 -17.445 1.00 96.25 92 ALA A C 1
ATOM 753 O O . ALA A 1 92 ? 11.109 -1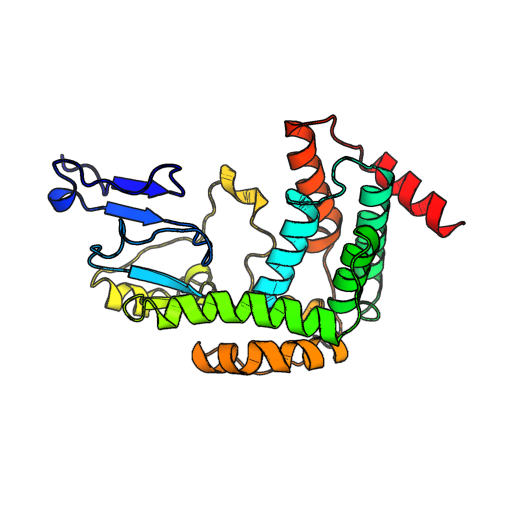2.831 -18.156 1.00 96.25 92 ALA A O 1
ATOM 754 N N . SER A 1 93 ? 10.852 -11.456 -16.405 1.00 94.25 93 SER A N 1
ATOM 755 C CA . SER A 1 93 ? 12.289 -11.311 -16.134 1.00 94.25 93 SER A CA 1
ATOM 756 C C . SER A 1 93 ? 12.930 -12.480 -15.381 1.00 94.25 93 SER A C 1
ATOM 758 O O . SER A 1 93 ? 14.132 -12.435 -15.152 1.00 94.25 93 SER A O 1
ATOM 760 N N . ASP A 1 94 ? 12.161 -13.480 -14.940 1.00 91.75 94 ASP A N 1
ATOM 761 C CA . ASP A 1 94 ? 12.632 -14.588 -14.088 1.00 91.75 94 ASP A CA 1
ATOM 762 C C . ASP A 1 94 ? 13.457 -14.134 -12.857 1.00 91.75 94 ASP A C 1
ATOM 764 O O . ASP A 1 94 ? 14.310 -14.861 -12.350 1.00 91.75 94 ASP A O 1
ATOM 768 N N . GLY A 1 95 ? 13.186 -12.928 -12.338 1.00 92.12 95 GLY A N 1
ATOM 769 C CA . GLY A 1 95 ? 13.874 -12.354 -11.175 1.00 92.12 95 GLY A CA 1
ATOM 770 C C . GLY A 1 95 ? 15.052 -11.437 -11.496 1.00 92.12 95 GLY A C 1
ATOM 771 O O . GLY A 1 95 ? 15.665 -10.901 -10.573 1.00 92.12 95 GLY A O 1
ATOM 772 N N . GLU A 1 96 ? 15.359 -11.212 -12.775 1.00 95.31 96 GLU A N 1
ATOM 773 C CA . GLU A 1 96 ? 16.386 -10.249 -13.191 1.00 95.31 96 GLU A CA 1
ATOM 774 C C . GLU A 1 96 ? 15.980 -8.803 -12.872 1.00 95.31 96 GLU A C 1
ATOM 776 O O . GLU A 1 96 ? 16.833 -7.974 -12.547 1.00 95.31 96 GLU A O 1
ATOM 781 N N . LEU A 1 97 ? 14.679 -8.495 -12.906 1.00 97.56 97 LEU A N 1
ATOM 782 C CA . LEU A 1 97 ? 14.124 -7.206 -12.491 1.00 97.56 97 LEU A CA 1
ATOM 783 C C . LEU A 1 97 ? 13.394 -7.336 -11.150 1.00 97.56 97 LEU A C 1
ATOM 785 O O . LEU A 1 97 ? 12.751 -8.347 -10.876 1.00 97.56 97 LEU A O 1
ATOM 789 N N . GLY A 1 98 ? 13.475 -6.293 -10.324 1.00 97.00 98 GLY A N 1
ATOM 790 C CA . GLY A 1 98 ? 12.847 -6.255 -9.004 1.00 97.00 98 GLY A CA 1
ATOM 791 C C . GLY A 1 98 ? 12.241 -4.905 -8.631 1.00 97.00 98 GLY A C 1
ATOM 792 O O . GLY A 1 98 ? 12.098 -3.993 -9.453 1.00 97.00 98 GLY A O 1
ATOM 793 N N . VAL A 1 99 ? 11.891 -4.760 -7.353 1.00 97.62 99 VAL A N 1
ATOM 794 C CA . VAL A 1 99 ? 11.197 -3.574 -6.821 1.00 97.62 99 VAL A CA 1
ATOM 795 C C . VAL A 1 99 ? 12.010 -2.296 -7.020 1.00 97.62 99 VAL A C 1
ATOM 797 O O . VAL A 1 99 ? 11.441 -1.268 -7.392 1.00 97.62 99 VAL A O 1
ATOM 800 N N . LEU A 1 100 ? 13.334 -2.337 -6.830 1.00 97.81 100 LEU A N 1
ATOM 801 C CA . LEU A 1 100 ? 14.168 -1.150 -7.047 1.00 97.81 100 LEU A CA 1
ATOM 802 C C . LEU A 1 100 ? 14.174 -0.705 -8.510 1.00 97.81 100 LEU A C 1
ATOM 804 O O . LEU A 1 100 ? 14.199 0.496 -8.767 1.00 97.81 100 LEU A O 1
ATOM 808 N N . ASP A 1 101 ? 14.114 -1.630 -9.469 1.00 98.12 101 ASP A N 1
ATOM 809 C CA . ASP A 1 101 ? 14.070 -1.257 -10.886 1.00 98.12 101 ASP A CA 1
ATOM 810 C C . ASP A 1 101 ? 12.733 -0.606 -11.233 1.00 98.12 101 ASP A C 1
ATOM 812 O O . ASP A 1 101 ? 12.714 0.382 -11.963 1.00 98.12 101 ASP A O 1
ATOM 816 N N . LEU A 1 102 ? 11.629 -1.100 -10.660 1.00 97.69 102 LEU A N 1
ATOM 817 C CA . LEU A 1 102 ? 10.315 -0.476 -10.808 1.00 97.69 102 LEU A CA 1
ATOM 818 C C . LEU A 1 102 ? 10.291 0.943 -10.226 1.00 97.69 102 LEU A C 1
ATOM 820 O O . LEU A 1 102 ? 9.809 1.862 -10.887 1.00 97.69 102 LEU A O 1
ATOM 824 N N . ILE A 1 103 ? 10.848 1.140 -9.027 1.00 97.69 103 ILE A N 1
ATOM 825 C CA . ILE A 1 103 ? 10.957 2.467 -8.400 1.00 97.69 103 ILE A CA 1
ATOM 826 C C . ILE A 1 103 ? 11.786 3.402 -9.279 1.00 97.69 103 ILE A C 1
ATOM 828 O O . ILE A 1 103 ? 11.337 4.499 -9.604 1.00 97.69 103 ILE A O 1
ATOM 832 N N . ARG A 1 104 ? 12.978 2.964 -9.702 1.00 97.56 104 ARG A N 1
ATOM 833 C CA . ARG A 1 104 ? 13.865 3.754 -10.568 1.00 97.56 104 ARG A CA 1
ATOM 834 C C . ARG A 1 104 ? 13.196 4.100 -11.891 1.00 97.56 104 ARG A C 1
ATOM 836 O O . ARG A 1 104 ? 13.336 5.225 -12.362 1.00 97.56 104 ARG A O 1
ATOM 843 N N . PHE A 1 105 ? 12.453 3.163 -12.474 1.00 96.75 105 PHE A N 1
ATOM 844 C CA . PHE A 1 105 ? 11.727 3.393 -13.713 1.00 96.75 105 PHE A CA 1
ATOM 845 C C . PHE A 1 105 ? 10.609 4.428 -13.532 1.00 96.75 105 PHE A C 1
ATOM 847 O O . PHE A 1 105 ? 10.574 5.399 -14.287 1.00 96.75 105 PHE A O 1
ATOM 854 N N . ASP A 1 106 ? 9.746 4.282 -12.516 1.00 95.56 106 ASP A N 1
ATOM 855 C CA . ASP A 1 106 ? 8.688 5.261 -12.210 1.00 95.56 106 ASP A CA 1
ATOM 856 C C . ASP A 1 106 ? 9.264 6.655 -11.941 1.00 95.56 106 ASP A C 1
ATOM 858 O O . ASP A 1 106 ? 8.835 7.651 -12.525 1.00 95.56 106 ASP A O 1
ATOM 862 N N . TRP A 1 107 ? 10.282 6.733 -11.089 1.00 95.31 107 TRP A N 1
ATOM 863 C CA . TRP A 1 107 ? 10.928 7.994 -10.744 1.00 95.31 107 TRP A CA 1
ATOM 864 C C . TRP A 1 107 ? 11.623 8.621 -11.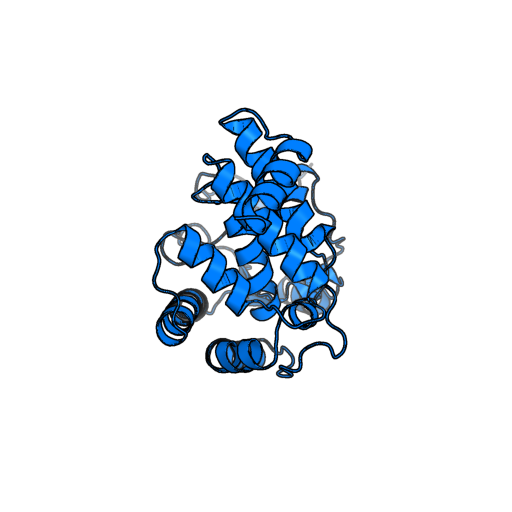951 1.00 95.31 107 TRP A C 1
ATOM 866 O O . TRP A 1 107 ? 11.526 9.831 -12.147 1.00 95.31 107 TRP A O 1
ATOM 876 N N . GLY A 1 108 ? 12.232 7.807 -12.815 1.00 94.31 108 GLY A N 1
ATOM 877 C CA . GLY A 1 108 ? 12.804 8.245 -14.083 1.00 94.31 108 GLY A CA 1
ATOM 878 C C . GLY A 1 108 ? 11.763 8.838 -15.037 1.00 94.31 108 GLY A C 1
ATOM 879 O O . GLY A 1 108 ? 12.028 9.877 -15.641 1.00 94.31 108 GLY A O 1
ATOM 880 N N . LEU A 1 109 ? 10.558 8.255 -15.133 1.00 92.44 109 LEU A N 1
ATOM 881 C CA . LEU A 1 109 ? 9.448 8.860 -15.892 1.00 92.44 109 LEU A CA 1
ATOM 882 C C . LEU A 1 109 ? 9.071 10.245 -15.350 1.00 92.44 109 LEU A C 1
ATOM 884 O O . LEU A 1 109 ? 8.699 11.133 -16.112 1.00 92.44 109 LEU A O 1
ATOM 888 N N . ARG A 1 110 ? 9.215 10.438 -14.038 1.00 90.50 110 ARG A N 1
ATOM 889 C CA . ARG A 1 110 ? 8.880 11.674 -13.323 1.00 90.50 110 ARG A CA 1
ATOM 890 C C . ARG A 1 110 ? 10.036 12.676 -13.248 1.00 90.50 110 ARG A C 1
ATOM 892 O O . ARG A 1 110 ? 9.863 13.743 -12.665 1.00 90.50 110 ARG A O 1
ATOM 899 N N . GLY A 1 111 ? 11.206 12.344 -13.801 1.00 91.38 111 GLY A N 1
ATOM 900 C CA . GLY A 1 111 ? 12.408 13.178 -13.719 1.00 91.38 111 GLY A CA 1
ATOM 901 C C . GLY A 1 111 ? 12.995 13.295 -12.306 1.00 91.38 111 GLY A C 1
ATOM 902 O O . GLY A 1 111 ? 13.640 14.294 -11.995 1.00 91.38 111 GLY A O 1
ATOM 903 N N . ILE A 1 112 ? 12.755 12.308 -11.441 1.00 92.69 112 ILE A N 1
ATOM 904 C CA . ILE A 1 112 ? 13.235 12.266 -10.054 1.00 92.69 112 ILE A CA 1
ATOM 905 C C . ILE A 1 112 ? 14.554 11.482 -9.991 1.00 92.69 112 ILE A C 1
ATOM 907 O O . ILE A 1 112 ? 14.700 10.437 -10.629 1.00 92.69 112 ILE A O 1
ATOM 911 N N . ALA A 1 113 ? 15.517 11.976 -9.205 1.00 91.00 113 ALA A N 1
ATOM 912 C CA . ALA A 1 113 ? 16.778 11.281 -8.942 1.00 91.00 113 ALA A CA 1
ATOM 913 C C . ALA A 1 113 ? 16.526 9.920 -8.273 1.00 91.00 113 ALA A C 1
ATOM 915 O O . ALA A 1 113 ? 15.771 9.839 -7.310 1.00 91.00 113 ALA A O 1
ATOM 916 N N . CYS A 1 114 ? 17.151 8.858 -8.781 1.00 93.38 114 CYS A N 1
ATOM 917 C CA . CYS A 1 114 ? 16.817 7.474 -8.429 1.00 93.38 114 CYS A CA 1
ATOM 918 C C . CYS A 1 114 ? 18.021 6.638 -7.961 1.00 93.38 114 CYS A C 1
ATOM 920 O O . CYS A 1 114 ? 18.051 5.419 -8.134 1.00 93.38 114 CYS A O 1
ATOM 922 N N . ASP A 1 115 ? 19.024 7.284 -7.365 1.00 95.31 115 ASP A N 1
ATOM 923 C CA . ASP A 1 115 ? 20.105 6.581 -6.677 1.00 95.31 115 ASP A CA 1
ATOM 924 C C . ASP A 1 115 ? 19.631 5.959 -5.348 1.00 95.31 115 ASP A C 1
ATOM 926 O O . ASP A 1 115 ? 18.626 6.366 -4.755 1.00 95.31 115 ASP A O 1
ATOM 930 N N . ASP A 1 116 ? 20.382 4.972 -4.861 1.00 95.00 116 ASP A N 1
ATOM 931 C CA . ASP A 1 116 ? 20.014 4.177 -3.684 1.00 95.00 116 ASP A CA 1
ATOM 932 C C . ASP A 1 116 ? 19.921 4.999 -2.400 1.00 95.00 116 ASP A C 1
ATOM 934 O O . ASP A 1 116 ? 19.123 4.665 -1.523 1.00 95.00 116 ASP A O 1
ATOM 938 N N . ALA A 1 117 ? 20.721 6.061 -2.262 1.00 96.06 117 ALA A N 1
ATOM 939 C CA . ALA A 1 117 ? 20.672 6.908 -1.078 1.00 96.06 117 ALA A CA 1
ATOM 940 C C . ALA A 1 117 ? 19.379 7.729 -1.066 1.00 96.06 117 ALA A C 1
ATOM 942 O O . ALA A 1 117 ? 18.705 7.786 -0.036 1.00 96.06 117 ALA A O 1
ATOM 943 N N . THR A 1 118 ? 18.991 8.284 -2.216 1.00 96.62 118 THR A N 1
ATOM 944 C CA . THR A 1 118 ? 17.730 9.021 -2.372 1.00 96.62 118 THR A CA 1
ATOM 945 C C . THR A 1 118 ? 16.518 8.113 -2.150 1.00 96.62 118 THR A C 1
ATOM 947 O O . THR A 1 118 ? 15.615 8.470 -1.389 1.00 96.62 118 THR A O 1
ATOM 950 N N . ILE A 1 119 ? 16.510 6.911 -2.740 1.00 96.56 119 ILE A N 1
ATOM 951 C CA . ILE A 1 119 ? 15.437 5.925 -2.532 1.00 96.56 119 ILE A CA 1
ATOM 952 C C . ILE A 1 119 ? 15.345 5.539 -1.050 1.00 96.56 119 ILE A C 1
ATOM 954 O O . ILE A 1 119 ? 14.264 5.598 -0.461 1.00 96.56 119 ILE A O 1
ATOM 958 N N . ARG A 1 120 ? 16.478 5.203 -0.417 1.00 96.69 120 ARG A N 1
ATOM 959 C CA . ARG A 1 120 ? 16.520 4.844 1.007 1.00 96.69 120 ARG A CA 1
ATOM 960 C C . ARG A 1 120 ? 15.979 5.966 1.885 1.00 96.69 120 ARG A C 1
ATOM 962 O O . ARG A 1 120 ? 15.145 5.705 2.745 1.00 96.69 120 ARG A O 1
ATOM 969 N N . ALA A 1 121 ? 16.428 7.201 1.666 1.00 96.25 121 ALA A N 1
ATOM 970 C CA . ALA A 1 121 ? 15.989 8.355 2.445 1.00 96.25 121 ALA A CA 1
ATOM 971 C C . ALA A 1 121 ? 14.479 8.600 2.305 1.00 96.25 121 ALA A C 1
ATOM 973 O O . ALA A 1 121 ? 13.811 8.868 3.301 1.00 96.25 121 ALA A O 1
ATOM 974 N N . HIS A 1 122 ? 13.931 8.454 1.095 1.00 95.06 122 HIS A N 1
ATOM 975 C CA . HIS A 1 122 ? 12.500 8.611 0.847 1.00 95.06 122 HIS A CA 1
ATOM 976 C C . HIS A 1 122 ? 11.658 7.612 1.648 1.00 95.06 122 HIS A C 1
ATOM 978 O O . HIS A 1 122 ? 10.769 8.017 2.398 1.00 95.06 122 HIS A O 1
ATOM 984 N N . TYR A 1 123 ? 11.963 6.317 1.532 1.00 95.25 123 TYR A N 1
ATOM 985 C CA . TYR A 1 123 ? 11.194 5.273 2.213 1.00 95.25 123 TYR A CA 1
ATOM 986 C C . TYR A 1 123 ? 11.438 5.246 3.725 1.00 95.25 123 TYR A C 1
ATOM 988 O O . TYR A 1 123 ? 10.511 4.967 4.482 1.00 95.25 123 TYR A O 1
ATOM 996 N N . ALA A 1 124 ? 12.639 5.610 4.186 1.00 95.00 124 ALA A N 1
ATOM 997 C CA . ALA A 1 124 ? 12.904 5.805 5.609 1.00 95.00 1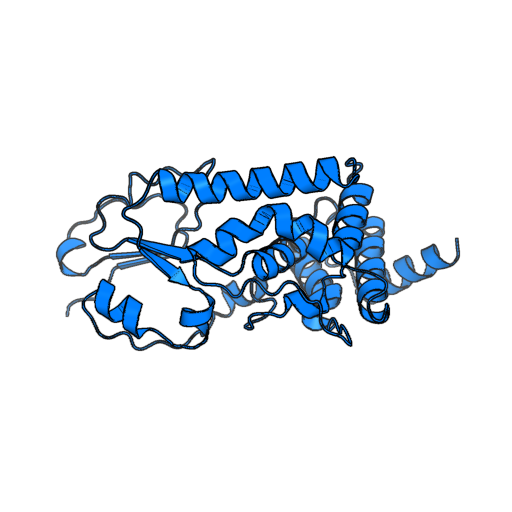24 ALA A CA 1
ATOM 998 C C . ALA A 1 124 ? 12.096 6.974 6.189 1.00 95.00 124 ALA A C 1
ATOM 1000 O O . ALA A 1 124 ? 11.546 6.847 7.278 1.00 95.00 124 ALA A O 1
ATOM 1001 N N . ALA A 1 125 ? 11.962 8.088 5.461 1.00 93.56 125 ALA A N 1
ATOM 1002 C CA . ALA A 1 125 ? 11.149 9.224 5.894 1.00 93.56 125 ALA A CA 1
ATOM 1003 C C . ALA A 1 125 ? 9.640 8.924 5.859 1.00 93.56 125 ALA A C 1
ATOM 1005 O O . ALA A 1 125 ? 8.896 9.367 6.732 1.00 93.56 125 ALA A O 1
ATOM 1006 N N . GLU A 1 126 ? 9.159 8.175 4.862 1.00 90.31 126 GLU A N 1
ATOM 1007 C CA . GLU A 1 126 ? 7.786 7.654 4.859 1.00 90.31 126 GLU A CA 1
ATOM 1008 C C . GLU A 1 126 ? 7.523 6.789 6.090 1.00 90.31 126 GLU A C 1
ATOM 1010 O O . GLU A 1 126 ? 6.529 6.992 6.785 1.00 90.31 126 GLU A O 1
ATOM 1015 N N . TRP A 1 127 ? 8.446 5.888 6.404 1.00 88.31 127 TRP A N 1
ATOM 1016 C CA . TRP A 1 127 ? 8.290 5.004 7.543 1.00 88.31 127 TRP A CA 1
ATOM 1017 C C . TRP A 1 127 ? 8.390 5.724 8.893 1.00 88.31 127 TRP A C 1
ATOM 1019 O O . TRP A 1 127 ? 7.561 5.504 9.772 1.00 88.31 127 TRP A O 1
ATOM 1029 N N . ALA A 1 128 ? 9.334 6.654 9.044 1.00 89.62 128 ALA A N 1
ATOM 1030 C CA . ALA A 1 128 ? 9.477 7.455 10.257 1.00 89.62 128 ALA A CA 1
ATOM 1031 C C . ALA A 1 128 ? 8.195 8.234 10.613 1.00 89.62 128 ALA A C 1
ATOM 1033 O O . ALA A 1 128 ? 7.921 8.463 11.789 1.00 89.62 128 ALA A O 1
ATOM 1034 N N . ARG A 1 129 ? 7.383 8.611 9.614 1.00 87.88 129 ARG A N 1
ATOM 1035 C CA . ARG A 1 129 ? 6.064 9.236 9.827 1.00 87.88 129 ARG A CA 1
ATOM 1036 C C . ARG A 1 129 ? 5.012 8.261 10.350 1.00 87.88 129 ARG A C 1
ATOM 1038 O O . ARG A 1 129 ? 4.165 8.646 11.146 1.00 87.88 129 ARG A O 1
ATOM 1045 N N . ILE A 1 130 ? 5.057 7.004 9.920 1.00 86.38 130 ILE A N 1
ATOM 1046 C CA . ILE A 1 130 ? 4.181 5.960 10.465 1.00 86.38 130 ILE A CA 1
ATOM 1047 C C . ILE A 1 130 ? 4.598 5.644 11.906 1.00 86.38 130 ILE A C 1
ATOM 1049 O O . ILE A 1 130 ? 3.756 5.547 12.790 1.00 86.38 130 ILE A O 1
ATOM 1053 N N . GLU A 1 131 ? 5.897 5.561 12.178 1.00 85.50 131 GLU A N 1
ATOM 1054 C CA . GLU A 1 131 ? 6.426 5.355 13.531 1.00 85.50 131 GLU A CA 1
ATOM 1055 C C . GLU A 1 131 ? 6.050 6.485 14.490 1.00 85.50 131 GLU A C 1
ATOM 1057 O O . GLU A 1 131 ? 5.650 6.232 15.628 1.00 85.50 131 GLU A O 1
ATOM 1062 N N . SER A 1 132 ? 6.142 7.739 14.038 1.00 87.25 132 SER A N 1
ATOM 1063 C CA . SER A 1 132 ? 5.800 8.889 14.876 1.00 87.25 132 SER A CA 1
ATOM 1064 C C . SER A 1 132 ? 4.327 8.889 15.290 1.00 87.25 132 SER A C 1
ATOM 1066 O O . SER A 1 132 ? 4.017 9.352 16.388 1.00 87.25 132 SER A O 1
ATOM 1068 N N . PHE A 1 133 ? 3.433 8.318 14.473 1.00 87.31 133 PHE A N 1
ATOM 1069 C CA . PHE A 1 133 ? 2.036 8.103 14.842 1.00 87.31 133 PHE A CA 1
ATOM 1070 C C . PHE A 1 133 ? 1.918 7.192 16.074 1.00 87.31 133 PHE A C 1
ATOM 1072 O O . PHE A 1 133 ? 1.301 7.595 17.057 1.00 87.31 133 PHE A O 1
ATOM 1079 N N . TYR A 1 134 ? 2.573 6.028 16.085 1.00 85.19 134 TYR A N 1
ATOM 1080 C CA . TYR A 1 134 ? 2.512 5.101 17.226 1.00 85.19 134 TYR A CA 1
ATOM 1081 C C . TYR A 1 134 ? 3.178 5.655 18.488 1.00 85.19 134 TYR A C 1
ATOM 1083 O O . TYR A 1 134 ? 2.734 5.375 19.598 1.00 85.19 134 TYR A O 1
ATOM 1091 N N . VAL A 1 135 ? 4.218 6.478 18.334 1.00 86.75 135 VAL A N 1
ATOM 1092 C CA . VAL A 1 135 ? 4.834 7.188 19.467 1.00 86.75 135 VAL A CA 1
ATOM 1093 C C . VAL A 1 135 ? 3.889 8.248 20.037 1.00 86.75 135 VAL A C 1
ATOM 1095 O O . VAL A 1 135 ? 3.823 8.431 21.251 1.00 86.75 135 VAL A O 1
ATOM 1098 N N . ARG A 1 136 ? 3.163 8.965 19.171 1.00 88.00 136 ARG A N 1
ATOM 1099 C CA . ARG A 1 136 ? 2.238 10.031 19.571 1.00 88.00 136 ARG A CA 1
ATOM 1100 C C . ARG A 1 136 ? 0.933 9.496 20.164 1.00 88.00 136 ARG A C 1
ATOM 1102 O O . ARG A 1 136 ? 0.362 10.163 21.024 1.00 88.00 136 ARG A O 1
ATOM 1109 N N . TYR A 1 137 ? 0.487 8.327 19.716 1.00 89.75 137 TYR A N 1
ATOM 1110 C CA . TYR A 1 137 ? -0.779 7.704 20.102 1.00 89.75 137 TYR A CA 1
ATOM 1111 C C . TYR A 1 137 ? -0.553 6.271 20.622 1.00 89.75 137 TYR A C 1
ATOM 1113 O O . TYR A 1 137 ? -0.954 5.302 19.975 1.00 89.75 137 TYR A O 1
ATOM 1121 N N . PRO A 1 138 ? 0.121 6.113 21.780 1.00 90.50 138 PRO A N 1
ATOM 1122 C CA . PRO A 1 138 ? 0.497 4.801 22.320 1.00 90.50 138 PRO A CA 1
ATOM 1123 C C . PRO A 1 138 ? -0.697 3.980 22.835 1.00 90.50 138 PRO A C 1
ATOM 1125 O O . PRO A 1 138 ? -0.543 2.815 23.183 1.00 90.50 138 PRO A O 1
ATOM 1128 N N . ASP A 1 139 ? -1.873 4.594 22.926 1.00 92.81 139 ASP A N 1
ATOM 1129 C CA . ASP A 1 139 ? -3.138 4.002 23.352 1.00 92.81 139 ASP A CA 1
ATOM 1130 C C . ASP A 1 139 ? -3.892 3.285 22.221 1.00 92.81 139 ASP A C 1
ATOM 1132 O O . ASP A 1 139 ? -4.902 2.628 22.477 1.00 92.81 139 ASP A O 1
ATOM 1136 N N . PHE A 1 140 ? -3.414 3.391 20.978 1.00 93.56 140 PHE A N 1
ATOM 1137 C CA . PHE A 1 140 ? -3.932 2.603 19.867 1.00 93.56 140 PHE A CA 1
ATOM 1138 C C . PHE A 1 140 ? -3.389 1.177 19.940 1.00 93.56 140 PHE A C 1
ATOM 1140 O O . PHE A 1 140 ? -2.181 0.951 19.900 1.00 93.56 140 PHE A O 1
ATOM 1147 N N . PHE A 1 141 ? -4.298 0.210 19.976 1.00 94.69 141 PHE A N 1
ATOM 1148 C CA . PHE A 1 141 ? -3.989 -1.207 19.904 1.00 94.69 141 PHE A CA 1
ATOM 1149 C C . PHE A 1 141 ? -3.545 -1.584 18.478 1.00 94.69 141 PHE A C 1
ATOM 1151 O O . PHE A 1 141 ? -4.342 -1.456 17.539 1.00 94.69 141 PHE A O 1
ATOM 1158 N N . PRO A 1 142 ? -2.287 -2.017 18.269 1.00 92.81 142 PRO A N 1
ATOM 1159 C CA . PRO A 1 142 ? -1.825 -2.441 16.957 1.00 92.81 142 PRO A CA 1
ATOM 1160 C C . PRO A 1 142 ? -2.395 -3.824 16.628 1.00 92.81 142 PRO A C 1
ATOM 1162 O O . PRO A 1 142 ? -2.143 -4.785 17.343 1.00 92.81 142 PRO A O 1
ATOM 1165 N N . PHE A 1 143 ? -3.114 -3.945 15.514 1.00 94.25 143 PHE A N 1
ATOM 1166 C CA . PHE A 1 143 ? -3.669 -5.220 15.059 1.00 94.25 143 PHE A CA 1
ATOM 1167 C C . PHE A 1 143 ? -3.195 -5.556 13.646 1.00 94.25 143 PHE A C 1
ATOM 1169 O O . PHE A 1 143 ? -3.245 -4.712 12.748 1.00 94.25 143 PHE A O 1
ATOM 1176 N N . ARG A 1 144 ? -2.711 -6.784 13.428 1.00 93.56 144 ARG A N 1
ATOM 1177 C CA . ARG A 1 144 ? -2.122 -7.170 12.140 1.00 93.56 144 ARG A CA 1
ATOM 1178 C C . ARG A 1 144 ? -3.192 -7.440 11.091 1.00 93.56 144 ARG A C 1
ATOM 1180 O O . ARG A 1 144 ? -4.119 -8.224 11.290 1.00 93.56 144 ARG A O 1
ATOM 1187 N N . TYR A 1 145 ? -3.009 -6.847 9.919 1.00 91.75 145 TYR A N 1
ATOM 1188 C CA . TYR A 1 145 ? -3.850 -7.072 8.750 1.00 91.75 145 TYR A CA 1
ATOM 1189 C C . TYR A 1 145 ? -3.893 -8.555 8.356 1.00 91.75 145 TYR A C 1
ATOM 1191 O O . TYR A 1 145 ? -4.932 -9.074 7.958 1.00 91.75 145 TYR A O 1
ATOM 1199 N N . GLU A 1 146 ? -2.775 -9.260 8.487 1.00 91.06 146 GLU A N 1
ATOM 1200 C CA . GLU A 1 146 ? -2.647 -10.675 8.152 1.00 91.06 146 GLU A CA 1
ATOM 1201 C C . GLU A 1 146 ? -3.442 -11.578 9.104 1.00 91.06 146 GLU A C 1
ATOM 1203 O O . GLU A 1 146 ? -3.920 -12.634 8.686 1.00 91.06 146 GLU A O 1
ATOM 1208 N N . ASP A 1 147 ? -3.610 -11.168 10.365 1.00 91.69 147 ASP A N 1
ATOM 1209 C CA . ASP A 1 147 ? -4.487 -11.849 11.321 1.00 91.69 147 ASP A CA 1
ATOM 1210 C C . ASP A 1 147 ? -5.953 -11.594 10.981 1.00 91.69 147 ASP A C 1
ATOM 1212 O O . ASP A 1 147 ? -6.733 -12.544 10.895 1.00 91.69 147 ASP A O 1
ATOM 1216 N N . PHE A 1 148 ? -6.298 -10.344 10.655 1.00 89.88 148 PHE A N 1
ATOM 1217 C CA . PHE A 1 148 ? -7.632 -9.982 10.180 1.00 89.88 148 PHE A CA 1
ATOM 1218 C C . PHE A 1 148 ? -8.054 -10.789 8.942 1.00 89.88 148 PHE A C 1
ATOM 1220 O O . PHE A 1 148 ? -9.125 -11.392 8.922 1.00 89.88 148 PHE A O 1
ATOM 1227 N N . VAL A 1 149 ? -7.205 -10.848 7.909 1.00 86.62 149 VAL A N 1
ATOM 1228 C CA . VAL A 1 149 ? -7.504 -11.578 6.663 1.00 86.62 149 VAL A CA 1
ATOM 1229 C C . VAL A 1 149 ? -7.661 -13.077 6.903 1.00 86.62 149 VAL A C 1
ATOM 1231 O O . VAL A 1 149 ? -8.507 -13.704 6.265 1.00 86.62 149 VAL A O 1
ATOM 1234 N N . ALA A 1 150 ? -6.869 -13.642 7.816 1.00 87.12 150 ALA A N 1
ATOM 1235 C CA . ALA A 1 150 ? -6.906 -15.059 8.157 1.00 87.12 150 ALA A CA 1
ATOM 1236 C C . ALA A 1 150 ? -7.987 -15.427 9.190 1.00 87.12 150 ALA A C 1
ATOM 1238 O O . ALA A 1 150 ? -8.090 -16.599 9.550 1.00 87.12 150 ALA A O 1
ATOM 1239 N N . GLY A 1 151 ? -8.764 -14.456 9.682 1.00 88.69 151 GLY A N 1
ATOM 1240 C CA . GLY A 1 151 ? -9.790 -14.681 10.701 1.00 88.69 151 GLY A CA 1
ATOM 1241 C C . GLY A 1 151 ? -9.236 -15.019 12.089 1.00 88.69 151 GLY A C 1
ATOM 1242 O O . GLY A 1 151 ? -9.963 -15.567 12.910 1.00 88.69 151 GLY A O 1
ATOM 1243 N N . ARG A 1 152 ? -7.964 -14.706 12.370 1.00 92.12 152 ARG A N 1
ATOM 1244 C CA . ARG A 1 152 ? -7.362 -14.858 13.704 1.00 92.12 152 ARG A CA 1
ATOM 1245 C C . ARG A 1 152 ? -7.713 -13.632 14.547 1.00 92.12 152 ARG A C 1
ATOM 1247 O O . ARG A 1 152 ? -6.946 -12.677 14.601 1.00 92.12 152 ARG A O 1
ATOM 1254 N N . LEU A 1 153 ? -8.909 -13.631 15.132 1.00 93.25 153 LEU A N 1
ATOM 1255 C CA . LEU A 1 153 ? -9.487 -12.461 15.809 1.00 93.25 153 LEU A CA 1
ATOM 1256 C C . LEU A 1 153 ? -9.438 -12.538 17.341 1.00 93.25 153 LEU A C 1
ATOM 1258 O O . LEU A 1 153 ? -9.970 -11.641 17.987 1.00 93.25 153 LEU A O 1
ATOM 1262 N N . ASP A 1 154 ? -8.823 -13.569 17.921 1.00 93.81 154 ASP A N 1
ATOM 1263 C CA . ASP A 1 154 ? -8.858 -13.827 19.369 1.00 93.81 154 ASP A CA 1
ATOM 1264 C C . ASP A 1 154 ? -8.316 -12.641 20.183 1.00 93.81 154 ASP A C 1
ATOM 1266 O O . ASP A 1 154 ? -9.000 -12.132 21.065 1.00 93.81 154 ASP A O 1
ATOM 1270 N N . GLU A 1 155 ? -7.134 -12.130 19.823 1.00 93.94 155 GLU A N 1
ATOM 1271 C CA . GLU A 1 155 ? -6.500 -10.993 20.510 1.00 93.94 155 GLU A CA 1
ATOM 1272 C C . GLU A 1 155 ? -7.338 -9.710 20.392 1.00 93.94 155 GLU A C 1
ATOM 1274 O O . GLU A 1 155 ? -7.483 -8.946 21.345 1.00 93.94 155 GLU A O 1
ATOM 1279 N N . LEU A 1 156 ? -7.945 -9.491 19.221 1.00 95.31 156 LEU A N 1
ATOM 1280 C CA . LEU A 1 156 ? -8.822 -8.346 19.003 1.00 95.31 156 LEU A CA 1
ATOM 1281 C C . LEU A 1 156 ? -10.129 -8.480 19.795 1.00 95.31 156 LEU A C 1
ATOM 1283 O O . LEU A 1 156 ? -10.623 -7.492 20.330 1.00 95.31 156 LEU A O 1
ATOM 1287 N N . SER A 1 157 ? -10.677 -9.691 19.880 1.00 95.06 157 SER A N 1
ATOM 1288 C CA . SER A 1 157 ? -11.892 -9.988 20.644 1.00 95.06 157 SER A CA 1
ATOM 1289 C C . SER A 1 157 ? -11.658 -9.781 22.141 1.00 95.06 157 SER A C 1
ATOM 1291 O O . SER A 1 157 ? -12.484 -9.166 22.815 1.00 95.06 157 SER A O 1
ATOM 1293 N N . GLU A 1 158 ? -10.498 -10.209 22.650 1.00 96.00 158 GLU A N 1
ATOM 1294 C CA . GLU A 1 158 ? -10.062 -9.950 24.024 1.00 96.00 158 GLU A CA 1
ATOM 1295 C C . GLU A 1 158 ? -9.920 -8.446 24.293 1.00 96.00 158 GLU A C 1
ATOM 1297 O O . GLU A 1 158 ? -10.490 -7.943 25.262 1.00 96.00 158 GLU A O 1
ATOM 1302 N N . TYR A 1 159 ? -9.240 -7.707 23.407 1.00 96.44 159 TYR A N 1
ATOM 1303 C CA . TYR A 1 159 ? -9.083 -6.253 23.529 1.00 96.44 159 TYR A CA 1
ATOM 1304 C C . TYR A 1 159 ? -10.426 -5.504 23.539 1.00 96.44 159 TYR A C 1
ATOM 1306 O O . TYR A 1 159 ? -10.601 -4.544 24.293 1.00 96.44 159 TYR A O 1
ATOM 1314 N N . LEU A 1 160 ? -11.376 -5.934 22.707 1.00 94.44 160 LEU A N 1
ATOM 1315 C CA . LEU A 1 160 ? -12.707 -5.332 22.614 1.00 94.44 160 LEU A CA 1
ATOM 1316 C C . LEU A 1 160 ? -13.677 -5.822 23.699 1.00 94.44 160 LEU A C 1
ATOM 1318 O O . LEU A 1 160 ? -14.764 -5.265 23.834 1.00 94.44 160 LEU A O 1
ATOM 1322 N N . GLY A 1 161 ? -13.327 -6.872 24.447 1.00 94.62 161 GLY A N 1
ATOM 1323 C CA . GLY A 1 161 ? -14.220 -7.501 25.421 1.00 94.62 161 GLY A CA 1
ATOM 1324 C C . GLY A 1 161 ? -15.471 -8.131 24.795 1.00 94.62 161 GLY A C 1
ATOM 1325 O O . GLY A 1 161 ? -16.489 -8.274 25.475 1.00 94.62 161 GLY A O 1
ATOM 1326 N N . MET A 1 162 ? -15.422 -8.486 23.507 1.00 91.94 162 MET A N 1
ATOM 1327 C CA . MET A 1 162 ? -16.534 -9.105 22.784 1.00 91.94 162 MET A CA 1
ATOM 1328 C C . MET A 1 162 ? -16.049 -10.072 21.708 1.00 91.94 162 MET A C 1
ATOM 1330 O O . MET A 1 162 ? -15.066 -9.819 21.021 1.00 91.94 162 MET A O 1
ATOM 1334 N N . GLU A 1 163 ? -16.796 -11.158 21.529 1.00 90.75 163 GLU A N 1
ATOM 1335 C CA . GLU A 1 163 ? -16.559 -12.136 20.469 1.00 90.75 163 GLU A CA 1
ATOM 1336 C C . GLU A 1 163 ? -16.801 -11.516 19.091 1.00 90.75 163 GLU A C 1
ATOM 1338 O O . GLU A 1 163 ? -17.892 -11.012 18.799 1.00 90.75 163 GLU A O 1
ATOM 1343 N N . LEU A 1 164 ? -15.794 -11.590 18.221 1.00 88.50 164 LEU A N 1
ATOM 1344 C CA . LEU A 1 164 ? -15.916 -11.162 16.837 1.00 88.50 164 LEU A CA 1
ATOM 1345 C C . LEU A 1 164 ? -16.181 -12.351 15.916 1.00 88.50 164 LEU A C 1
ATOM 1347 O O . LEU A 1 164 ? -15.430 -13.321 15.873 1.00 88.50 164 LEU A O 1
ATOM 1351 N N . ALA A 1 165 ? -17.211 -12.222 15.085 1.00 80.06 165 ALA A N 1
ATOM 1352 C CA . ALA A 1 165 ? -17.421 -13.079 13.927 1.00 80.06 165 ALA A CA 1
ATOM 1353 C C . ALA A 1 165 ? -17.223 -12.233 12.665 1.00 80.06 165 ALA A C 1
ATOM 1355 O O . ALA A 1 165 ? -17.900 -11.220 12.488 1.00 80.06 165 ALA A O 1
ATOM 1356 N N . GLY A 1 166 ? -16.296 -12.621 11.788 1.00 68.12 166 GLY A N 1
ATOM 1357 C CA . GLY A 1 166 ? -15.963 -11.818 10.612 1.00 68.12 166 GLY A CA 1
ATOM 1358 C C . GLY A 1 166 ? -15.561 -12.642 9.394 1.00 68.12 166 GLY A C 1
ATOM 1359 O O . GLY A 1 166 ? -14.888 -13.663 9.516 1.00 68.12 166 GLY A O 1
ATOM 1360 N N . SER A 1 167 ? -15.947 -12.159 8.211 1.00 67.31 167 SER A N 1
ATOM 1361 C CA . SER A 1 167 ? -15.343 -12.530 6.928 1.00 67.31 167 SER A CA 1
ATOM 1362 C C . SER A 1 167 ? -14.569 -11.329 6.378 1.00 67.31 167 SER A C 1
ATOM 1364 O O . SER A 1 167 ? -14.975 -10.181 6.549 1.00 67.31 167 SER A O 1
ATOM 1366 N N . SER A 1 168 ? -13.450 -11.571 5.691 1.00 63.31 168 SER A N 1
ATOM 1367 C CA . SER A 1 168 ? -12.635 -10.525 5.043 1.00 63.31 168 SER A CA 1
ATOM 1368 C C . SER A 1 168 ? -13.188 -10.121 3.664 1.00 63.31 168 SER A C 1
ATOM 1370 O O . SER A 1 168 ? -12.449 -9.848 2.701 1.00 63.31 168 SER A O 1
ATOM 1372 N N . ASP A 1 169 ? -14.516 -10.112 3.545 1.00 73.12 169 ASP A N 1
ATOM 1373 C CA . ASP A 1 169 ? -15.212 -9.732 2.326 1.00 73.12 169 ASP A CA 1
ATOM 1374 C C . ASP A 1 169 ? -15.097 -8.227 2.115 1.00 73.12 169 ASP A C 1
ATOM 1376 O O . ASP A 1 169 ? -15.350 -7.410 2.998 1.00 73.12 169 ASP A O 1
ATOM 1380 N N . VAL A 1 170 ? -14.662 -7.859 0.915 1.00 68.69 170 VAL A N 1
ATOM 1381 C CA . VAL A 1 170 ? -14.476 -6.461 0.539 1.00 68.69 170 VAL A CA 1
ATOM 1382 C C . VAL A 1 170 ? -15.675 -6.075 -0.303 1.00 68.69 170 VAL A C 1
ATOM 1384 O O . VAL A 1 170 ? -15.937 -6.716 -1.322 1.00 68.69 170 VAL A O 1
ATOM 1387 N N . ASP A 1 171 ? -16.388 -5.030 0.120 1.00 70.62 171 ASP A N 1
ATOM 1388 C CA . ASP A 1 171 ? -17.474 -4.437 -0.660 1.00 70.62 171 ASP A CA 1
ATOM 1389 C C . ASP A 1 171 ? -16.976 -4.168 -2.097 1.00 70.62 171 ASP A C 1
ATOM 1391 O O . ASP A 1 171 ? -15.902 -3.571 -2.260 1.00 70.62 171 ASP A O 1
ATOM 1395 N N . PRO A 1 172 ? -17.718 -4.584 -3.143 1.00 73.81 172 PRO A N 1
ATOM 1396 C CA . PRO A 1 172 ? -17.334 -4.372 -4.536 1.00 73.81 172 PRO A CA 1
ATOM 1397 C C . PRO A 1 172 ? -16.894 -2.939 -4.865 1.00 73.81 172 PRO A C 1
ATOM 1399 O O . PRO A 1 172 ? -16.004 -2.756 -5.697 1.00 73.81 172 PRO A O 1
AT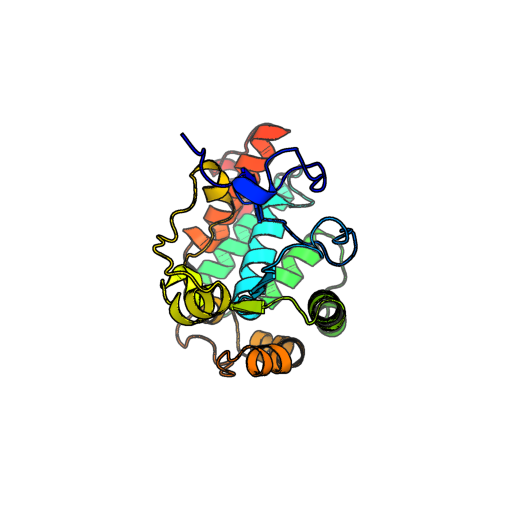OM 1402 N N . LYS A 1 173 ? -17.430 -1.917 -4.180 1.00 72.38 173 LYS A N 1
ATOM 1403 C CA . LYS A 1 173 ? -17.027 -0.510 -4.377 1.00 72.38 173 LYS A CA 1
ATOM 1404 C C . LYS A 1 173 ? -15.564 -0.219 -4.002 1.00 72.38 173 LYS A C 1
ATOM 1406 O O . LYS A 1 173 ? -14.985 0.759 -4.474 1.00 72.38 173 LYS A O 1
ATOM 1411 N N . HIS A 1 174 ? -14.963 -1.069 -3.168 1.00 75.38 174 HIS A N 1
ATOM 1412 C CA . HIS A 1 174 ? -13.563 -1.007 -2.750 1.00 75.38 174 HIS A CA 1
ATOM 1413 C C . HIS A 1 174 ? -12.699 -2.088 -3.415 1.00 75.38 174 HIS A C 1
ATOM 1415 O O . HIS A 1 174 ? -11.507 -2.173 -3.128 1.00 75.38 174 HIS A O 1
ATOM 1421 N N . ALA A 1 175 ? -13.234 -2.873 -4.358 1.00 77.12 175 ALA A N 1
ATOM 1422 C CA . ALA A 1 175 ? -12.468 -3.913 -5.048 1.00 77.12 175 ALA A CA 1
ATOM 1423 C C . ALA A 1 175 ? -11.199 -3.368 -5.729 1.00 77.12 175 ALA A C 1
ATOM 1425 O O . ALA A 1 175 ? -10.214 -4.091 -5.872 1.00 77.12 175 ALA A O 1
ATOM 1426 N N . ARG A 1 176 ? -11.177 -2.073 -6.087 1.00 79.00 176 ARG A N 1
ATOM 1427 C CA . ARG A 1 176 ? -10.014 -1.445 -6.721 1.00 79.00 176 ARG A CA 1
ATOM 1428 C C . ARG A 1 176 ? -8.735 -1.524 -5.889 1.00 79.00 176 ARG A C 1
ATOM 1430 O O . ARG A 1 176 ? -7.678 -1.697 -6.489 1.00 79.00 176 ARG A O 1
ATOM 1437 N N . VAL A 1 177 ? -8.833 -1.406 -4.557 1.00 73.38 177 VAL A N 1
ATOM 1438 C CA . VAL A 1 177 ? -7.664 -1.365 -3.657 1.00 73.38 177 VAL A CA 1
ATOM 1439 C C . VAL A 1 177 ? -7.111 -2.757 -3.355 1.00 73.38 177 VAL A C 1
ATOM 1441 O O . VAL A 1 177 ? -6.024 -2.892 -2.797 1.00 73.38 177 VAL A O 1
ATOM 1444 N N . VAL A 1 178 ? -7.847 -3.805 -3.729 1.00 77.19 178 VAL A N 1
ATOM 1445 C CA . VAL A 1 178 ? -7.429 -5.188 -3.531 1.00 77.19 178 VAL A CA 1
ATOM 1446 C C . VAL A 1 178 ? -6.468 -5.570 -4.655 1.00 77.19 178 VAL A C 1
ATOM 1448 O O . VAL A 1 178 ? -6.880 -5.772 -5.797 1.00 77.19 178 VAL A O 1
ATOM 1451 N N . ARG A 1 179 ? -5.175 -5.664 -4.322 1.00 82.50 179 ARG A N 1
ATOM 1452 C CA . ARG A 1 179 ? -4.150 -6.263 -5.191 1.00 82.50 179 ARG A CA 1
ATOM 1453 C C . ARG A 1 179 ? -4.046 -7.754 -4.901 1.00 82.50 179 ARG A C 1
ATOM 1455 O O . ARG A 1 179 ? -4.468 -8.560 -5.712 1.00 82.50 179 ARG A O 1
ATOM 1462 N N . THR A 1 180 ? -3.572 -8.105 -3.710 1.00 79.50 180 THR A N 1
ATOM 1463 C CA . THR A 1 180 ? -3.524 -9.479 -3.202 1.00 79.50 180 THR A CA 1
ATOM 1464 C C . THR A 1 180 ? -4.229 -9.541 -1.846 1.00 79.50 180 THR A C 1
ATOM 1466 O O . THR A 1 180 ? -4.138 -8.607 -1.047 1.00 79.50 180 THR A O 1
ATOM 1469 N N . LYS A 1 181 ? -4.940 -10.641 -1.571 1.00 73.69 181 LYS A N 1
ATOM 1470 C CA . LYS A 1 181 ? -5.444 -10.982 -0.225 1.00 73.69 181 LYS A CA 1
ATOM 1471 C C . LYS A 1 181 ? -4.499 -11.969 0.481 1.00 73.69 181 LYS A C 1
ATOM 1473 O O . LYS A 1 181 ? -4.944 -12.851 1.203 1.00 73.69 181 LYS A O 1
ATOM 1478 N N . SER A 1 182 ? -3.200 -11.857 0.213 1.00 77.31 182 SER A N 1
ATOM 1479 C CA . SER A 1 182 ? -2.158 -12.735 0.748 1.00 77.31 182 SER A CA 1
ATOM 1480 C C . SER A 1 182 ? -1.045 -11.927 1.414 1.00 77.31 182 SER A C 1
ATOM 1482 O O . SER A 1 182 ? -0.883 -10.728 1.161 1.00 77.31 182 SER A O 1
ATOM 1484 N N . SER A 1 183 ? -0.294 -12.610 2.273 1.00 83.75 183 SER A N 1
ATOM 1485 C CA . SER A 1 183 ? 0.917 -12.131 2.939 1.00 83.75 183 SER A CA 1
ATOM 1486 C C . SER A 1 183 ? 2.147 -12.836 2.372 1.00 83.75 183 SER A C 1
ATOM 1488 O O . SER A 1 183 ? 2.061 -14.002 1.984 1.00 83.75 183 SER A O 1
ATOM 1490 N N . GLY A 1 184 ? 3.296 -12.166 2.373 1.00 89.38 184 GLY A N 1
ATOM 1491 C CA . GLY A 1 184 ? 4.563 -12.726 1.902 1.00 89.38 184 GLY A CA 1
ATOM 1492 C C . GLY A 1 184 ? 4.747 -12.692 0.383 1.00 89.38 184 GLY A C 1
ATOM 1493 O O . GLY A 1 184 ? 5.770 -13.171 -0.110 1.00 89.38 184 GLY A O 1
ATOM 1494 N N . ASP A 1 185 ? 3.800 -12.104 -0.357 1.00 92.00 185 ASP A N 1
ATOM 1495 C CA . ASP A 1 185 ? 3.866 -11.968 -1.818 1.00 92.00 185 ASP A CA 1
ATOM 1496 C C . ASP A 1 185 ? 5.105 -11.170 -2.242 1.00 92.00 185 ASP A C 1
ATOM 1498 O O . ASP A 1 185 ? 5.675 -11.418 -3.302 1.00 92.00 185 ASP A O 1
ATOM 1502 N N . TRP A 1 186 ? 5.593 -10.278 -1.372 1.00 95.62 186 TRP A N 1
ATOM 1503 C CA . TRP A 1 186 ? 6.816 -9.510 -1.587 1.00 95.62 186 TRP A CA 1
ATOM 1504 C C . TRP A 1 186 ? 8.036 -10.334 -2.005 1.00 95.62 186 TRP A C 1
ATOM 1506 O O . TRP A 1 186 ? 8.874 -9.840 -2.763 1.00 95.62 186 TRP A O 1
ATOM 1516 N N . ARG A 1 187 ? 8.117 -11.605 -1.597 1.00 96.56 187 ARG A N 1
ATOM 1517 C CA . ARG A 1 187 ? 9.224 -12.502 -1.954 1.00 96.56 187 ARG A CA 1
ATOM 1518 C C . ARG A 1 187 ? 9.324 -12.760 -3.455 1.00 96.56 187 ARG A C 1
ATOM 1520 O O . ARG A 1 187 ? 10.415 -13.052 -3.931 1.00 96.56 187 ARG A O 1
ATOM 1527 N N . HIS A 1 188 ? 8.226 -12.643 -4.202 1.00 96.69 188 HIS A N 1
ATOM 1528 C CA . HIS A 1 188 ? 8.229 -12.788 -5.661 1.00 96.69 188 HIS A CA 1
ATOM 1529 C C . HIS A 1 188 ? 8.642 -11.514 -6.404 1.00 96.69 188 HIS A C 1
ATOM 1531 O O . HIS A 1 188 ? 8.873 -11.568 -7.607 1.00 96.69 188 HIS A O 1
ATOM 1537 N N . TRP A 1 189 ? 8.722 -10.383 -5.704 1.00 97.62 189 TRP A N 1
ATOM 1538 C CA . TRP A 1 189 ? 9.040 -9.079 -6.287 1.00 97.62 189 TRP A CA 1
ATOM 1539 C C . TRP A 1 189 ? 10.460 -8.624 -5.973 1.00 97.62 189 TRP A C 1
ATOM 1541 O O . TRP A 1 189 ? 11.070 -7.891 -6.748 1.00 97.62 189 TRP A O 1
ATOM 1551 N N . PHE A 1 190 ? 10.963 -8.997 -4.801 1.00 98.00 190 PHE A N 1
ATOM 1552 C CA . PHE A 1 190 ? 12.262 -8.556 -4.325 1.00 98.00 190 PHE A CA 1
ATOM 1553 C C . PHE A 1 190 ? 13.382 -9.370 -4.962 1.00 98.00 190 PHE A C 1
ATOM 1555 O O . PHE A 1 190 ? 13.319 -10.592 -5.027 1.00 98.00 190 PHE A O 1
ATOM 1562 N N . ARG A 1 191 ? 14.469 -8.694 -5.323 1.00 97.56 191 ARG A N 1
ATOM 1563 C CA . ARG A 1 191 ? 15.787 -9.313 -5.513 1.00 97.56 191 ARG A CA 1
ATOM 1564 C C . ARG A 1 191 ? 16.611 -9.239 -4.228 1.00 97.56 191 ARG A C 1
ATOM 1566 O O . ARG A 1 191 ? 16.299 -8.427 -3.351 1.00 97.56 191 ARG A O 1
ATOM 1573 N N . PRO A 1 192 ? 17.724 -9.991 -4.118 1.00 97.50 192 PRO A N 1
ATOM 1574 C CA . PRO A 1 192 ? 18.618 -9.889 -2.964 1.00 97.50 192 PRO A CA 1
ATOM 1575 C C . PRO A 1 192 ? 19.116 -8.460 -2.697 1.00 97.50 192 PRO A C 1
ATOM 1577 O O . PRO A 1 192 ? 19.230 -8.049 -1.546 1.00 97.50 192 PRO A O 1
ATOM 1580 N N . THR A 1 193 ? 19.362 -7.674 -3.749 1.00 96.94 193 THR A N 1
ATOM 1581 C CA . THR A 1 193 ? 19.762 -6.261 -3.634 1.00 96.94 193 THR A CA 1
ATOM 1582 C C . THR A 1 193 ? 18.652 -5.381 -3.070 1.00 96.94 193 THR A C 1
ATOM 1584 O O . THR A 1 193 ? 18.919 -4.495 -2.260 1.00 96.94 193 THR A O 1
ATOM 1587 N N . ASP A 1 194 ? 17.406 -5.643 -3.464 1.00 98.00 194 ASP A N 1
ATOM 1588 C CA . ASP A 1 194 ? 16.241 -4.904 -2.981 1.00 98.00 194 ASP A CA 1
ATOM 1589 C C . ASP A 1 194 ? 16.031 -5.210 -1.495 1.00 98.00 194 ASP A C 1
ATOM 1591 O O . ASP A 1 194 ? 15.914 -4.300 -0.674 1.00 98.00 194 ASP A O 1
ATOM 1595 N N . ALA A 1 195 ? 16.085 -6.498 -1.140 1.00 97.88 195 ALA A N 1
ATOM 1596 C CA . ALA A 1 195 ? 16.007 -6.969 0.235 1.00 97.88 195 ALA A CA 1
ATOM 1597 C C . ALA A 1 195 ? 17.095 -6.334 1.109 1.00 97.88 195 ALA A C 1
ATOM 1599 O O . ALA A 1 195 ? 16.790 -5.812 2.175 1.00 97.88 195 ALA A O 1
ATOM 1600 N N . ALA A 1 196 ? 18.345 -6.289 0.639 1.00 97.94 196 ALA A N 1
ATOM 1601 C CA . ALA A 1 196 ? 19.437 -5.650 1.367 1.00 97.94 196 ALA A CA 1
ATOM 1602 C C . ALA A 1 196 ? 19.195 -4.150 1.615 1.00 97.94 196 ALA A C 1
ATOM 1604 O O . ALA A 1 196 ? 19.507 -3.651 2.697 1.00 97.94 196 ALA A O 1
ATOM 1605 N N . LEU A 1 197 ? 18.627 -3.422 0.644 1.00 98.00 197 LEU A N 1
ATOM 1606 C CA . LEU A 1 197 ? 18.317 -2.002 0.810 1.00 98.00 197 LEU A CA 1
ATOM 1607 C C . LEU A 1 197 ? 17.188 -1.790 1.821 1.00 98.00 197 LEU A C 1
ATOM 1609 O O . LEU A 1 197 ? 17.378 -1.045 2.782 1.00 98.00 197 LEU A O 1
ATOM 1613 N N . PHE A 1 198 ? 16.041 -2.440 1.617 1.00 97.88 198 PHE A N 1
ATOM 1614 C CA . PHE A 1 198 ? 14.848 -2.232 2.443 1.00 97.88 198 PHE A CA 1
ATOM 1615 C C . PHE A 1 198 ? 14.973 -2.830 3.841 1.00 97.88 198 PHE A C 1
ATOM 1617 O O . PHE A 1 198 ? 14.355 -2.316 4.775 1.00 97.88 198 PHE A O 1
ATOM 1624 N N . ARG A 1 199 ? 15.834 -3.836 4.024 1.00 97.56 199 ARG A N 1
ATOM 1625 C CA . ARG A 1 199 ? 16.160 -4.368 5.346 1.00 97.56 199 ARG A CA 1
ATOM 1626 C C . ARG A 1 199 ? 16.636 -3.286 6.302 1.00 97.56 199 ARG A C 1
ATOM 1628 O O . ARG A 1 199 ? 16.167 -3.226 7.429 1.00 97.56 199 ARG A O 1
ATOM 1635 N N . THR A 1 200 ? 17.490 -2.368 5.853 1.00 96.75 200 THR A N 1
ATOM 1636 C 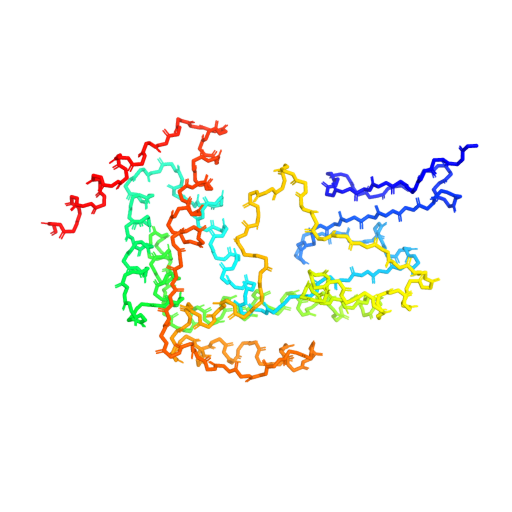CA . THR A 1 200 ? 17.981 -1.295 6.736 1.00 96.75 200 THR A CA 1
ATOM 1637 C C . THR A 1 200 ? 16.903 -0.276 7.120 1.00 96.75 200 THR A C 1
ATOM 1639 O O . THR A 1 200 ? 17.208 0.661 7.850 1.00 96.75 200 THR A O 1
ATOM 1642 N N . ILE A 1 201 ? 15.713 -0.359 6.524 1.00 96.56 201 ILE A N 1
ATOM 1643 C CA . ILE A 1 201 ? 14.609 0.576 6.742 1.00 96.56 201 ILE A CA 1
ATOM 1644 C C . ILE A 1 201 ? 13.540 -0.084 7.611 1.00 96.56 201 ILE A C 1
ATOM 1646 O O . ILE A 1 201 ? 13.006 0.556 8.511 1.00 96.56 201 ILE A O 1
ATOM 1650 N N . TYR A 1 202 ? 13.229 -1.356 7.342 1.00 96.31 202 TYR A N 1
ATOM 1651 C CA . TYR A 1 202 ? 12.071 -2.027 7.927 1.00 96.31 202 TYR A CA 1
ATOM 1652 C C . TYR A 1 202 ? 12.404 -3.110 8.965 1.00 96.31 202 TYR A C 1
ATOM 1654 O O . TYR A 1 202 ? 11.473 -3.607 9.585 1.00 96.31 202 TYR A O 1
ATOM 1662 N N . GLU A 1 203 ? 13.670 -3.489 9.196 1.00 95.81 203 GLU A N 1
ATOM 1663 C CA . GLU A 1 203 ? 14.014 -4.555 10.167 1.00 95.81 203 GLU A CA 1
ATOM 1664 C C . GLU A 1 203 ? 13.390 -4.309 11.551 1.00 95.81 203 GLU A C 1
ATOM 1666 O O . GLU A 1 203 ? 12.688 -5.170 12.080 1.00 95.81 203 GLU A O 1
ATOM 1671 N N . ASP A 1 204 ? 13.579 -3.110 12.105 1.00 92.81 204 ASP A N 1
ATOM 1672 C CA . ASP A 1 204 ? 13.093 -2.763 13.447 1.00 92.81 204 ASP A CA 1
ATOM 1673 C C . ASP A 1 204 ? 11.563 -2.862 13.555 1.00 92.81 204 ASP A C 1
ATOM 1675 O O . ASP A 1 204 ? 11.015 -3.181 14.609 1.00 92.81 204 ASP A O 1
ATOM 1679 N N . VAL A 1 205 ? 10.871 -2.630 12.441 1.00 90.00 205 VAL A N 1
ATOM 1680 C CA . VAL A 1 205 ? 9.411 -2.709 12.311 1.00 90.00 205 VAL A CA 1
ATOM 1681 C C . VAL A 1 205 ? 8.942 -4.141 12.359 1.00 90.00 205 VAL A C 1
ATOM 1683 O O . VAL A 1 205 ? 7.989 -4.460 13.070 1.00 90.00 205 VAL A O 1
ATOM 1686 N N . LEU A 1 206 ? 9.606 -4.996 11.579 1.00 94.12 206 LEU A N 1
ATOM 1687 C CA . LEU A 1 206 ? 9.279 -6.409 11.519 1.00 94.12 206 LEU A CA 1
ATOM 1688 C C . LEU A 1 206 ? 9.397 -7.008 12.916 1.00 94.12 206 LEU A C 1
ATOM 1690 O O . LEU A 1 206 ? 8.447 -7.617 13.399 1.00 94.12 206 LEU A O 1
ATOM 1694 N N . ILE A 1 207 ? 10.506 -6.719 13.602 1.00 93.50 207 ILE A N 1
ATOM 1695 C CA . ILE A 1 207 ? 10.747 -7.165 14.976 1.00 93.50 207 ILE A CA 1
ATOM 1696 C C . ILE A 1 207 ? 9.667 -6.629 15.921 1.00 93.50 207 ILE A C 1
ATOM 1698 O O . ILE A 1 207 ? 9.089 -7.401 16.687 1.00 93.50 207 ILE A O 1
ATOM 1702 N N . ARG A 1 208 ? 9.363 -5.326 15.867 1.00 90.62 208 ARG A N 1
ATOM 1703 C CA . ARG A 1 208 ? 8.406 -4.693 16.785 1.00 90.62 208 ARG A CA 1
ATOM 1704 C C . ARG A 1 208 ? 7.005 -5.288 16.699 1.00 90.62 208 ARG A C 1
ATOM 1706 O O . ARG A 1 208 ? 6.376 -5.484 17.733 1.00 90.62 208 ARG A O 1
ATOM 1713 N N . TYR A 1 209 ? 6.517 -5.548 15.490 1.00 90.38 209 TYR A N 1
ATOM 1714 C CA . TYR A 1 209 ? 5.158 -6.048 15.268 1.00 90.38 209 TYR A CA 1
ATOM 1715 C C . TYR A 1 209 ? 5.097 -7.574 15.107 1.00 90.38 209 TYR A C 1
ATOM 1717 O O . TYR A 1 209 ? 4.087 -8.112 14.655 1.00 90.38 209 TYR A O 1
ATOM 1725 N N . GLY A 1 210 ? 6.169 -8.285 15.476 1.00 91.94 210 GLY A N 1
ATOM 1726 C CA . GLY A 1 210 ? 6.194 -9.748 15.490 1.00 91.94 210 GLY A CA 1
ATOM 1727 C C . GLY A 1 210 ? 6.092 -10.382 14.101 1.00 91.94 210 GLY A C 1
ATOM 1728 O O . GLY A 1 210 ? 5.542 -11.476 13.963 1.00 91.94 210 GLY A O 1
ATOM 1729 N N . TYR A 1 211 ? 6.578 -9.695 13.068 1.00 93.38 211 TYR A N 1
ATOM 1730 C CA . TYR A 1 211 ? 6.767 -10.277 11.745 1.00 93.38 211 TYR A CA 1
ATOM 1731 C C . TYR A 1 211 ? 8.096 -11.026 11.676 1.00 93.38 211 TYR A C 1
ATOM 1733 O O . TYR A 1 211 ? 9.080 -10.686 12.333 1.00 93.38 211 TYR A O 1
ATOM 1741 N N . ASP A 1 212 ? 8.127 -12.045 10.825 1.00 91.38 212 ASP A N 1
ATOM 1742 C CA . ASP A 1 212 ? 9.336 -12.804 10.551 1.00 91.38 212 ASP A CA 1
ATOM 1743 C C . ASP A 1 212 ? 10.385 -11.928 9.828 1.00 91.38 212 ASP A C 1
ATOM 1745 O O . ASP A 1 212 ? 10.073 -11.248 8.837 1.00 91.38 212 ASP A O 1
ATOM 1749 N N . SER A 1 213 ? 11.625 -11.958 10.336 1.00 93.25 213 SER A N 1
ATOM 1750 C CA . SER A 1 213 ? 12.762 -11.166 9.838 1.00 93.25 213 SER A CA 1
ATOM 1751 C C . SER A 1 213 ? 13.580 -11.862 8.738 1.00 93.25 213 SER A C 1
ATOM 1753 O O . SER A 1 213 ? 14.743 -11.536 8.491 1.00 93.25 213 SER A O 1
ATOM 1755 N N . ASP A 1 214 ? 13.004 -12.855 8.065 1.00 95.56 214 ASP A N 1
ATOM 1756 C CA . ASP A 1 214 ? 13.573 -13.475 6.879 1.00 95.56 214 ASP A CA 1
ATOM 1757 C C . ASP A 1 214 ? 13.346 -12.592 5.650 1.00 95.56 214 ASP A C 1
ATOM 1759 O O . ASP A 1 214 ? 12.226 -12.362 5.187 1.00 95.56 214 ASP A O 1
ATOM 1763 N N . TRP A 1 215 ? 14.459 -12.127 5.098 1.00 97.00 215 TRP A N 1
ATOM 1764 C CA . TRP A 1 215 ? 14.520 -11.268 3.922 1.00 97.00 215 TRP A CA 1
ATOM 1765 C C . TRP A 1 215 ? 14.798 -12.029 2.623 1.00 97.00 215 TRP A C 1
ATOM 1767 O O . TRP A 1 215 ? 15.055 -11.405 1.596 1.00 97.00 215 TRP A O 1
ATOM 1777 N N . THR A 1 216 ? 14.751 -13.361 2.645 1.00 96.94 216 THR A N 1
ATOM 1778 C CA . THR A 1 216 ? 15.103 -14.200 1.496 1.00 96.94 216 THR A CA 1
ATOM 1779 C C . THR A 1 216 ? 14.044 -14.105 0.389 1.00 96.94 216 THR A C 1
ATOM 1781 O O . THR A 1 216 ? 12.891 -14.495 0.603 1.00 96.94 216 THR A O 1
ATOM 1784 N N . PRO A 1 217 ? 14.392 -13.623 -0.818 1.00 95.94 217 PRO A N 1
ATOM 1785 C CA . PRO A 1 217 ? 13.487 -13.686 -1.958 1.00 95.94 217 PRO A CA 1
ATOM 1786 C C . PRO A 1 217 ? 13.094 -15.114 -2.332 1.00 95.94 217 PRO A C 1
ATOM 1788 O O . PRO A 1 217 ? 13.786 -16.078 -2.003 1.00 95.94 217 PRO A O 1
ATOM 1791 N N . HIS A 1 218 ? 11.999 -15.258 -3.072 1.00 95.81 218 HIS A N 1
ATOM 1792 C CA . HIS A 1 218 ? 11.588 -16.558 -3.586 1.00 95.81 218 HIS A CA 1
ATOM 1793 C C . HIS A 1 218 ? 12.626 -17.076 -4.597 1.00 95.81 218 HIS A C 1
ATOM 1795 O O . HIS A 1 218 ? 13.051 -16.336 -5.479 1.00 95.81 218 HIS A O 1
ATOM 1801 N N . ALA A 1 219 ? 13.008 -18.355 -4.508 1.00 93.12 219 ALA A N 1
ATOM 1802 C CA . ALA A 1 219 ? 14.040 -18.949 -5.375 1.00 93.12 219 ALA A CA 1
ATOM 1803 C C . ALA A 1 219 ? 13.644 -19.018 -6.864 1.00 93.12 219 ALA A C 1
ATOM 1805 O O . ALA A 1 219 ? 14.488 -19.182 -7.739 1.00 93.12 219 ALA A O 1
ATOM 1806 N N . SER A 1 220 ? 12.348 -18.916 -7.150 1.00 93.75 220 SER A N 1
ATOM 1807 C CA . SER A 1 220 ? 11.792 -18.825 -8.504 1.00 93.75 220 SER A CA 1
ATOM 1808 C C . SER A 1 220 ? 10.717 -17.737 -8.504 1.00 93.75 220 SER A C 1
ATOM 1810 O O . SER A 1 220 ? 9.541 -18.048 -8.286 1.00 93.75 220 SER A O 1
ATOM 1812 N N . PRO A 1 221 ? 11.102 -16.451 -8.555 1.00 94.38 221 PRO A N 1
ATOM 1813 C CA . PRO A 1 221 ? 10.160 -15.346 -8.429 1.00 94.38 221 PRO A CA 1
ATOM 1814 C C . PRO A 1 221 ? 9.163 -15.372 -9.589 1.00 94.38 221 PRO A C 1
ATOM 1816 O O . PRO A 1 221 ? 9.515 -15.665 -10.728 1.00 94.38 221 PRO A O 1
ATOM 1819 N N . ARG A 1 222 ? 7.891 -15.103 -9.286 1.00 94.50 222 ARG A N 1
ATOM 1820 C CA . ARG A 1 222 ? 6.810 -15.121 -10.269 1.00 94.50 222 ARG A CA 1
ATOM 1821 C C . ARG A 1 222 ? 5.820 -14.024 -9.932 1.00 94.50 222 ARG A C 1
ATOM 1823 O O . ARG A 1 222 ? 5.132 -14.103 -8.921 1.00 94.50 222 ARG A O 1
ATOM 1830 N N . ILE A 1 223 ? 5.737 -13.030 -10.803 1.00 95.06 223 ILE A N 1
ATOM 1831 C CA . ILE A 1 223 ? 4.787 -11.931 -10.670 1.00 95.06 223 ILE A CA 1
ATOM 1832 C C . ILE A 1 223 ? 3.642 -12.203 -11.638 1.00 95.06 223 ILE A C 1
ATOM 1834 O O . ILE A 1 223 ? 3.832 -12.251 -12.852 1.00 95.06 223 ILE A O 1
ATOM 1838 N N . GLU A 1 224 ? 2.446 -12.434 -11.105 1.00 94.38 224 GLU A N 1
ATOM 1839 C CA . GLU A 1 224 ? 1.280 -12.680 -11.949 1.00 94.38 224 GLU A CA 1
ATOM 1840 C C . GLU A 1 224 ? 0.757 -11.367 -12.554 1.00 94.38 224 GLU A C 1
ATOM 1842 O O . GLU A 1 224 ? 0.592 -10.387 -11.819 1.00 94.38 224 GLU A O 1
ATOM 1847 N N . PRO A 1 225 ? 0.398 -11.334 -13.854 1.00 95.88 225 PRO A N 1
ATOM 1848 C CA . PRO A 1 225 ? -0.053 -10.105 -14.510 1.00 95.88 225 PRO A CA 1
ATOM 1849 C C . PRO A 1 225 ? -1.231 -9.418 -13.813 1.00 95.88 225 PRO A C 1
ATOM 1851 O O . PRO A 1 225 ? -1.291 -8.189 -13.745 1.00 95.88 225 PRO A O 1
ATOM 1854 N N . GLN A 1 226 ? -2.137 -10.204 -13.220 1.00 94.94 226 GLN A N 1
ATOM 1855 C CA . GLN A 1 226 ? -3.288 -9.710 -12.457 1.00 94.94 226 GLN A CA 1
ATOM 1856 C C . GLN A 1 226 ? -2.919 -8.858 -11.233 1.00 94.94 226 GLN A C 1
ATOM 1858 O O . GLN A 1 226 ? -3.769 -8.123 -10.733 1.00 94.94 226 GLN A O 1
ATOM 1863 N N . PHE A 1 227 ? -1.667 -8.926 -10.774 1.00 93.81 227 PHE A N 1
ATOM 1864 C CA . PHE A 1 227 ? -1.131 -8.143 -9.660 1.00 93.81 227 PHE A CA 1
ATOM 1865 C C . PHE A 1 227 ? -0.092 -7.098 -10.095 1.00 93.81 227 PHE A C 1
ATOM 1867 O O . PHE A 1 227 ? 0.379 -6.338 -9.246 1.00 93.81 227 PHE A O 1
ATOM 1874 N N . ALA A 1 228 ? 0.241 -7.041 -11.390 1.00 95.62 228 ALA A N 1
ATOM 1875 C CA . ALA A 1 228 ? 1.223 -6.135 -11.978 1.00 95.62 228 ALA A CA 1
ATOM 1876 C C . ALA A 1 228 ? 0.642 -5.367 -13.181 1.00 95.62 228 ALA A C 1
ATOM 1878 O O . ALA A 1 228 ? -0.089 -4.397 -12.974 1.00 95.62 228 ALA A O 1
ATOM 1879 N N . SER A 1 229 ? 0.941 -5.757 -14.423 1.00 96.25 229 SER A N 1
ATOM 1880 C CA . SER A 1 229 ? 0.559 -5.007 -15.629 1.00 96.25 229 SER A CA 1
ATOM 1881 C C . SER A 1 229 ? -0.954 -4.881 -15.818 1.00 96.25 229 SER A C 1
ATOM 1883 O O . SER A 1 229 ? -1.439 -3.792 -16.130 1.00 96.25 229 SER A O 1
ATOM 1885 N N . GLU A 1 230 ? -1.725 -5.943 -15.576 1.00 95.12 230 GLU A N 1
ATOM 1886 C CA . GLU A 1 230 ? -3.188 -5.911 -15.703 1.00 95.12 230 GLU A CA 1
ATOM 1887 C C . GLU A 1 230 ? -3.837 -5.172 -14.526 1.00 95.12 230 GLU A C 1
ATOM 1889 O O . GLU A 1 230 ? -4.821 -4.452 -14.711 1.00 95.12 230 GLU A O 1
ATOM 1894 N N . TYR A 1 231 ? -3.244 -5.259 -13.329 1.00 94.69 231 TYR A N 1
ATOM 1895 C CA . TYR A 1 231 ? -3.644 -4.426 -12.191 1.00 94.69 231 TYR A CA 1
ATOM 1896 C C . TYR A 1 231 ? -3.462 -2.936 -12.505 1.00 94.69 231 TYR A C 1
ATOM 1898 O O . TYR A 1 231 ? -4.394 -2.145 -12.356 1.00 94.69 231 TYR A O 1
ATOM 1906 N N . PHE A 1 232 ? -2.282 -2.561 -13.005 1.00 94.62 232 PHE A N 1
ATOM 1907 C CA . PHE A 1 232 ? -1.966 -1.202 -13.436 1.00 94.62 232 PHE A CA 1
ATOM 1908 C C . PHE A 1 232 ? -2.924 -0.718 -14.529 1.00 94.62 232 PHE A C 1
ATOM 1910 O O . PHE A 1 232 ? -3.518 0.352 -14.391 1.00 94.62 232 PHE A O 1
ATOM 1917 N N . TYR A 1 233 ? -3.127 -1.520 -15.581 1.00 92.50 233 TYR A N 1
ATOM 1918 C CA . TYR A 1 233 ? -4.040 -1.189 -16.675 1.00 92.50 233 TYR A CA 1
ATOM 1919 C C . TYR A 1 233 ? -5.457 -0.916 -16.167 1.00 92.50 233 TYR A C 1
ATOM 1921 O O . TYR A 1 233 ? -6.067 0.087 -16.552 1.00 92.50 233 TYR A O 1
ATOM 1929 N N . ARG A 1 234 ? -5.967 -1.766 -15.266 1.00 91.94 234 ARG A N 1
ATOM 1930 C CA . ARG A 1 234 ? -7.286 -1.590 -14.652 1.00 91.94 234 ARG A CA 1
ATOM 1931 C C . ARG A 1 234 ? -7.375 -0.271 -13.885 1.00 91.94 234 ARG A C 1
ATOM 1933 O O . ARG A 1 234 ? -8.317 0.483 -14.115 1.00 91.94 234 ARG A O 1
ATOM 1940 N N . LEU A 1 235 ? -6.401 0.026 -13.022 1.00 91.81 235 LEU A N 1
ATOM 1941 C CA . LEU A 1 235 ? -6.399 1.254 -12.219 1.00 91.81 235 LEU A CA 1
ATOM 1942 C C . LEU A 1 235 ? -6.325 2.522 -13.075 1.00 91.81 235 LEU A C 1
ATOM 1944 O O . LEU A 1 235 ? -7.094 3.455 -12.848 1.00 91.81 235 LEU A O 1
ATOM 1948 N N . VAL A 1 236 ? -5.437 2.551 -14.072 1.00 90.75 236 VAL A N 1
ATOM 1949 C CA . VAL A 1 236 ? -5.308 3.700 -14.980 1.00 90.75 236 VAL A CA 1
ATOM 1950 C C . VAL A 1 236 ? -6.577 3.876 -15.809 1.00 90.75 236 VAL A C 1
ATOM 1952 O O . VAL A 1 236 ? -7.036 5.000 -15.993 1.00 90.75 236 VAL A O 1
ATOM 1955 N N . SER A 1 237 ? -7.178 2.784 -16.287 1.00 88.50 237 SER A N 1
ATOM 1956 C CA . SER A 1 237 ? -8.424 2.836 -17.060 1.00 88.50 237 SER A CA 1
ATOM 1957 C C . SER A 1 237 ? -9.595 3.355 -16.228 1.00 88.50 237 SER A C 1
ATOM 1959 O O . SER A 1 237 ? -10.333 4.221 -16.695 1.00 88.50 237 SER A O 1
ATOM 1961 N N . GLU A 1 238 ? -9.738 2.875 -14.988 1.00 87.38 238 GLU A N 1
ATOM 1962 C CA . GLU A 1 238 ? -10.749 3.348 -14.035 1.00 87.38 238 GLU A CA 1
ATOM 1963 C C . GLU A 1 238 ? -10.558 4.838 -13.733 1.00 87.38 238 GLU A C 1
ATOM 1965 O O . GLU A 1 238 ? -11.501 5.620 -13.849 1.00 87.38 238 GLU A O 1
ATOM 1970 N N . LYS A 1 239 ? -9.321 5.258 -13.436 1.00 86.12 239 LYS A N 1
ATOM 1971 C CA . LYS A 1 239 ? -8.992 6.665 -13.192 1.00 86.12 239 LYS A CA 1
ATOM 1972 C C . LYS A 1 239 ? -9.310 7.534 -14.404 1.00 86.12 239 LYS A C 1
ATOM 1974 O O . LYS A 1 239 ? -9.966 8.564 -14.260 1.00 86.12 239 LYS A O 1
ATOM 1979 N N . ARG A 1 240 ? -8.876 7.113 -15.596 1.00 86.38 240 ARG A N 1
ATOM 1980 C CA . ARG A 1 240 ? -9.121 7.831 -16.849 1.00 86.38 240 ARG A CA 1
ATOM 1981 C C . ARG A 1 240 ? -10.603 7.949 -17.134 1.00 86.38 240 ARG A C 1
ATOM 1983 O O . ARG A 1 240 ? -11.009 9.044 -17.476 1.00 86.38 240 ARG A O 1
ATOM 1990 N N . ALA A 1 241 ? -11.416 6.918 -16.919 1.00 85.56 241 ALA A N 1
ATOM 1991 C CA . ALA A 1 241 ? -12.862 6.994 -17.145 1.00 85.56 241 ALA A CA 1
ATOM 1992 C C . ALA A 1 241 ? -13.556 8.137 -16.369 1.00 85.56 241 ALA A C 1
ATOM 1994 O O . ALA A 1 241 ? -14.610 8.603 -16.794 1.00 85.56 241 ALA A O 1
ATOM 1995 N N . LEU A 1 242 ? -12.958 8.620 -15.271 1.00 81.56 242 LEU A N 1
ATOM 1996 C CA . LEU A 1 242 ? -13.463 9.758 -14.496 1.00 81.56 242 LEU A CA 1
ATOM 1997 C C . LEU A 1 242 ? -13.099 11.133 -15.088 1.00 81.56 242 LEU A C 1
ATOM 1999 O O . LEU A 1 242 ? -13.750 12.120 -14.756 1.00 81.56 242 LEU A O 1
ATOM 2003 N N . ILE A 1 243 ? -12.042 11.233 -15.904 1.00 76.81 243 ILE A N 1
ATOM 2004 C CA . ILE A 1 243 ? -11.436 12.523 -16.306 1.00 76.81 243 ILE A CA 1
ATOM 2005 C C . ILE A 1 243 ? -11.085 12.640 -17.801 1.00 76.81 243 ILE A C 1
ATOM 2007 O O . ILE A 1 243 ? -10.828 13.741 -18.282 1.00 76.81 243 ILE A O 1
ATOM 2011 N N . LEU A 1 244 ? -11.039 11.527 -18.532 1.00 72.81 244 LEU A N 1
ATOM 2012 C CA . LEU A 1 244 ? -10.563 11.362 -19.908 1.00 72.81 244 LEU A CA 1
ATOM 2013 C C . LEU A 1 244 ? -11.278 10.172 -20.584 1.00 72.81 244 LEU A C 1
ATOM 2015 O O . LEU A 1 244 ? -12.079 9.461 -19.982 1.00 72.81 244 LEU A O 1
ATOM 2019 N N . ARG A 1 245 ? -10.984 9.921 -21.866 1.00 73.94 245 ARG A N 1
ATOM 2020 C CA . ARG A 1 245 ? -11.372 8.646 -22.489 1.00 73.94 245 ARG A CA 1
ATOM 2021 C C . ARG A 1 245 ? -10.472 7.520 -21.955 1.00 73.94 245 ARG A C 1
ATOM 2023 O O . ARG A 1 245 ? -9.266 7.742 -21.829 1.00 73.94 245 ARG A O 1
ATOM 2030 N N . PRO A 1 246 ? -11.015 6.320 -21.674 1.00 72.75 246 PRO A N 1
ATOM 2031 C CA . PRO A 1 246 ? -10.197 5.144 -21.397 1.00 72.75 246 PRO A CA 1
ATOM 2032 C C . PRO A 1 246 ? -9.249 4.871 -22.566 1.00 72.75 246 PRO A C 1
ATOM 2034 O O . PRO A 1 246 ? -9.609 5.110 -23.721 1.00 72.75 246 PRO A O 1
ATOM 2037 N N . VAL A 1 247 ? -8.057 4.349 -22.280 1.00 72.00 247 VAL A N 1
ATOM 2038 C CA . VAL A 1 247 ? -7.139 3.926 -23.341 1.00 72.00 247 VAL A CA 1
ATOM 2039 C C . VAL A 1 247 ? -7.252 2.440 -23.571 1.00 72.00 247 VAL A C 1
ATOM 2041 O O . VAL A 1 247 ? -7.195 1.652 -22.634 1.00 72.00 247 VAL A O 1
ATOM 2044 N N . ALA A 1 248 ? -7.432 2.083 -24.840 1.00 81.75 248 ALA A N 1
ATOM 2045 C CA . ALA A 1 248 ? -7.541 0.703 -25.265 1.00 81.75 248 ALA A CA 1
ATOM 2046 C C . ALA A 1 248 ? -6.223 -0.039 -25.015 1.00 81.75 248 ALA A C 1
ATOM 2048 O O . ALA A 1 248 ? -5.132 0.482 -25.272 1.00 81.75 248 ALA A O 1
ATOM 2049 N N . ARG A 1 249 ? -6.334 -1.280 -24.542 1.00 82.50 249 ARG A N 1
ATOM 2050 C CA . ARG A 1 249 ? -5.193 -2.161 -24.275 1.00 82.50 249 ARG A CA 1
ATOM 2051 C C . ARG A 1 249 ? -4.332 -2.359 -25.520 1.00 82.50 249 ARG A C 1
ATOM 2053 O O . ARG A 1 249 ? -3.108 -2.336 -25.435 1.00 82.50 249 ARG A O 1
ATOM 2060 N N . GLU A 1 250 ? -4.964 -2.488 -26.680 1.00 83.69 250 GLU A N 1
ATOM 2061 C CA . GLU A 1 250 ? -4.308 -2.636 -27.979 1.00 83.69 250 GLU A CA 1
ATOM 2062 C C . GLU A 1 250 ? -3.403 -1.439 -28.283 1.00 83.69 250 GLU A C 1
ATOM 2064 O O . GLU A 1 250 ? -2.286 -1.621 -28.765 1.00 83.69 250 GLU A O 1
ATOM 2069 N N . THR A 1 251 ? -3.841 -0.226 -27.935 1.00 82.06 251 THR A N 1
ATOM 2070 C CA . THR A 1 251 ? -3.045 0.996 -28.094 1.00 82.06 251 THR A CA 1
ATOM 2071 C C . THR A 1 251 ? -1.806 0.966 -27.204 1.00 82.06 251 THR A C 1
ATOM 2073 O O . THR A 1 251 ? -0.714 1.284 -27.671 1.00 82.06 251 THR A O 1
ATOM 2076 N N . LEU A 1 252 ? -1.940 0.547 -25.939 1.00 84.25 252 LEU A N 1
ATOM 2077 C CA . LEU A 1 252 ? -0.787 0.427 -25.037 1.00 84.25 252 LEU A CA 1
ATOM 2078 C C . LEU A 1 252 ? 0.212 -0.615 -25.536 1.00 84.25 252 LEU A C 1
ATOM 2080 O O . LEU A 1 252 ? 1.414 -0.365 -25.505 1.00 84.25 252 LEU A O 1
ATOM 2084 N N . LEU A 1 253 ? -0.277 -1.754 -26.030 1.00 82.00 253 LEU A N 1
ATOM 2085 C CA . LEU A 1 253 ? 0.561 -2.804 -26.606 1.00 82.00 253 LEU A CA 1
ATOM 2086 C C . LEU A 1 253 ? 1.329 -2.300 -27.830 1.00 82.00 253 LEU A C 1
ATOM 2088 O O . LEU A 1 253 ? 2.543 -2.468 -27.898 1.00 82.00 253 LEU A O 1
ATOM 2092 N N . GLN A 1 254 ? 0.647 -1.634 -28.764 1.00 83.25 254 GLN A N 1
ATOM 2093 C CA . GLN A 1 254 ? 1.278 -1.072 -29.959 1.00 83.25 254 GLN A CA 1
ATOM 2094 C C . GLN A 1 254 ? 2.364 -0.051 -29.604 1.00 83.25 254 GLN A C 1
ATOM 2096 O O . GLN A 1 254 ? 3.473 -0.124 -30.133 1.00 83.25 254 GLN A O 1
ATOM 2101 N N . LEU A 1 255 ? 2.067 0.875 -28.687 1.00 84.00 255 LEU A N 1
ATOM 2102 C CA . LEU A 1 255 ? 3.012 1.906 -28.258 1.00 84.00 255 LEU A CA 1
ATOM 2103 C C . LEU A 1 255 ? 4.208 1.324 -27.497 1.00 84.00 255 LEU A C 1
ATOM 2105 O O . LEU A 1 255 ? 5.330 1.785 -27.700 1.00 84.00 255 LEU A O 1
ATOM 2109 N N . ALA A 1 256 ? 3.986 0.313 -26.653 1.00 79.88 256 ALA A N 1
ATOM 2110 C CA . ALA A 1 256 ? 5.060 -0.363 -25.933 1.00 79.88 256 ALA A CA 1
ATOM 2111 C C . ALA A 1 256 ? 6.018 -1.076 -26.903 1.00 79.88 256 ALA A C 1
ATOM 2113 O O . ALA A 1 256 ? 7.230 -0.913 -26.796 1.00 79.88 256 ALA A O 1
ATOM 2114 N N . THR A 1 257 ? 5.489 -1.795 -27.898 1.00 78.44 257 THR A N 1
ATOM 2115 C CA . THR A 1 257 ? 6.304 -2.532 -28.878 1.00 78.44 257 THR A CA 1
ATOM 2116 C C . THR A 1 257 ? 7.058 -1.614 -29.844 1.00 78.44 257 THR A C 1
ATOM 2118 O O . THR A 1 257 ? 8.204 -1.895 -30.179 1.00 78.44 257 THR A O 1
ATOM 2121 N N . GLN A 1 258 ? 6.465 -0.496 -30.279 1.00 75.50 258 GLN A N 1
ATOM 2122 C CA . GLN A 1 258 ? 7.140 0.464 -31.170 1.00 75.50 258 GLN A CA 1
ATOM 2123 C C . GLN A 1 258 ? 8.395 1.086 -30.542 1.00 75.50 258 GLN A C 1
ATOM 2125 O O . GLN A 1 258 ? 9.313 1.474 -31.263 1.00 75.50 258 GLN A O 1
ATOM 2130 N N . GLN A 1 259 ? 8.445 1.173 -29.213 1.00 64.56 259 GLN A N 1
ATOM 2131 C CA . GLN A 1 259 ? 9.578 1.747 -28.492 1.00 64.56 259 GLN A CA 1
ATOM 2132 C C . GLN A 1 259 ? 10.700 0.749 -28.212 1.00 64.56 259 GLN A C 1
ATOM 2134 O O . GLN A 1 259 ? 11.836 1.175 -28.079 1.00 64.56 259 GLN A O 1
ATOM 2139 N N . GLU A 1 260 ? 10.426 -0.555 -28.154 1.00 61.00 260 GLU A N 1
ATOM 2140 C CA . GLU A 1 260 ? 11.488 -1.568 -28.020 1.00 61.00 260 GLU A CA 1
ATOM 2141 C C . GLU A 1 260 ? 12.317 -1.721 -29.308 1.00 61.00 260 GLU A C 1
ATOM 2143 O O . GLU A 1 260 ? 13.414 -2.271 -29.280 1.00 61.00 260 GLU A O 1
ATOM 2148 N N . ALA A 1 261 ? 11.804 -1.212 -30.432 1.00 51.72 261 ALA A N 1
ATOM 2149 C CA . ALA A 1 261 ? 12.462 -1.226 -31.736 1.00 51.72 261 ALA A CA 1
ATOM 2150 C C . ALA A 1 261 ? 13.253 0.060 -32.069 1.00 51.72 261 ALA A C 1
ATOM 2152 O O . ALA A 1 261 ? 13.823 0.135 -33.159 1.00 51.72 261 ALA A O 1
ATOM 2153 N N . SER A 1 262 ? 13.254 1.068 -31.185 1.00 44.25 262 SER A N 1
ATOM 2154 C CA . SER A 1 262 ? 13.931 2.371 -31.365 1.00 44.25 262 SER A CA 1
ATOM 2155 C C . SER A 1 262 ? 15.052 2.562 -30.351 1.00 44.25 262 SER A C 1
ATOM 2157 O O . SER A 1 262 ? 16.086 3.144 -30.743 1.00 44.25 262 SER A O 1
#

pLDDT: mean 88.53, std 9.69, range [40.94, 98.12]

Secondary structure (DSSP, 8-state):
----PEEEES-SS-----TTHHHH-EEEE----TTT---GGGTT-S--EEEE--HHHHHHHHHHHHHHHT-TTTT-HHHHHHHHHHHHHHHTSTTSS-HHHHHHHHHHHTT----HHHHHHHHHHHHHHHHHHHHH-TTSEEEEHHHHHTT--HHHHHHHTS------PPPGGGGGG-S-S-SSGGGGT--HHHHHHHHHHHHHHHHHTT-----PPPSS----GGGTHHHHHHHHHHHHHTTSPPPPHHHHHHHHHHHHT-

Sequence (262 aa):
MGGGPRLLFEEPEPYRPEPGDDERGVLAKVVINPDTEDLTPYLHFDHKIAIVRDPRDTLISRLMYGIGYHSPYDRDDRQVARMYGFLRRLEASDGELGVLDLIRFDWGLRGIACDDATIRAHYAAEWARIESFYVRYPDFFPFRYEDFVAGRLDELSEYLGMELAGSSDVDPKHARVVRTKSSGDWRHWFRPTDAALFRTIYEDVLIRYGYDSDWTPHASPRIEPQFASEYFYRLVSEKRALILRPVARETLLQLATQQEAS

Foldseek 3Di:
DQDAAAEAEQDPDQDDDDPCCVVRPHDYDHDDDLVDDDCVSPLPDPAAADEDEQVLVVLLLCLLLCCFQVNPCLPPLLLLLQQLLVLVCLQVVQQPAADLNNVQSSCVSVVHDRDLVVVLVVLLVVVVSVVVVCVVCVRHHYDYLLCVQVVVCPVVCVSVVHDDDDHPDDDPVCVLSPLDSDPPLSLLHDDPVNLVSCCVRCVVVCVVVVHDSDSHHDPRRHDDCSNTSVSSLVSSQVNCVVPHHGDDPVSSVVSNVVVVVD